Protein AF-A0A7V5RAJ8-F1 (afdb_monomer)

Mean predicted aligned error: 5.53 Å

pLDDT: mean 92.64, std 6.63, range [68.38, 98.5]

Radius of gyration: 21.14 Å; Cα contacts (8 Å, |Δi|>4): 183; chains: 1; bounding box: 43×71×48 Å

Nearest PDB structures (foldseek):
  4h44-assembly1_A  TM=9.408E-01  e=6.907E-16  Nostoc sp. PCC 7120 = FACHB-418
  7zxy-assembly1_I  TM=9.295E-01  e=4.854E-15  Synechocystis sp. PCC 6803
  2e74-assembly1_A  TM=9.394E-01  e=1.039E-14  Mastigocladus laminosus
  1q90-assembly1_B  TM=9.339E-01  e=9.906E-15  Chlamydomonas reinhardtii
  9es7-assembly1_A  TM=9.078E-01  e=2.163E-15  Spinacia oleracea

Sequence (209 aa):
MSLGDWLEERAGFKSWLRAKKNLPIPKHVNLFYCFGGITLVILLLQVLSGFFMLFYYVPKPQDAFESVLRLSNEVPYGWFVRSMHRWGATLIVATLLTHLFSVFYHRAFQKPRELNWLTGVAMFLIVWLFLITGAILPWNWRGYWVLVIWTDYITTWPLIGPLLEGPILNTFTVGRSYVTHVWLLPLLSLVVLFFHFKMVRRHGISGPL

Secondary structure (DSSP, 8-state):
--HHHHHHHHH-HHHHHHHHHTPPPPTT--GGGSHHHHHHHHHHHHHHHHHHHHTT---SHHHHHHHHHHHHHTSTTHHHHHHHHHHHHHHHHHHHHHHHHHHHHTTTTSTT-HHHHHHHHHHHHHHHHHHHHHHHTT-SHHHHHHHHHHHHHHHT-TTTHHHHHHHHHHHSSHHHHHHIIIIIHHHHHHHHHHHHHHHHHHH-S----

Solvent-accessible surface area (backbone atoms only — not comparable to full-atom values): 11269 Å² total; per-residue (Å²): 132,54,74,72,54,56,42,31,76,74,66,38,50,62,61,56,50,53,71,63,70,72,68,83,79,66,89,80,70,54,76,60,71,47,26,57,57,51,28,49,55,41,50,52,48,37,52,56,36,49,56,61,44,60,82,56,56,41,68,39,81,91,43,15,36,59,25,49,48,44,34,44,74,69,41,86,65,28,43,54,44,52,47,51,37,56,51,36,56,55,48,33,53,55,30,45,51,50,22,51,51,38,36,59,74,51,52,45,43,46,90,94,26,46,69,39,40,52,35,51,53,52,49,52,53,51,51,53,52,40,54,56,30,54,46,36,50,50,55,41,76,66,24,50,48,52,55,49,54,54,42,59,57,47,40,67,39,94,88,54,9,77,73,42,42,64,59,47,61,68,51,67,34,46,50,49,18,46,51,39,48,69,48,51,49,52,52,52,46,51,56,41,49,52,54,28,53,52,40,45,69,72,67,50,78,65,70,78,127

Foldseek 3Di:
DDPVVVCCVPPVVVVVVVVVPPDDDDPQDDPLQCLVVVLVVLVVLLLVLVVVLVVQADLDLVCQQVSLVCLCPPDVCSVVSVVSNVVSLVVSVVSLVSNVVSCVVLVVCDPPNVVLVVLSVVLVVLSVLLVLLVLLRNNDPRSVVSLVVVLVVQLPPPPCNVVCNVVSVVCRGSNNSCCCNNPVSVVVNVVSVVVNVVSCVVPPTGDGD

Structure (mmCIF, N/CA/C/O backbone):
data_AF-A0A7V5RAJ8-F1
#
_entry.id   AF-A0A7V5RAJ8-F1
#
loop_
_atom_site.group_PDB
_atom_site.id
_atom_site.type_symbol
_atom_site.label_atom_id
_atom_site.label_alt_id
_atom_site.label_comp_id
_atom_site.label_asym_id
_atom_site.label_entity_id
_atom_site.label_seq_id
_atom_site.pdbx_PDB_ins_code
_atom_site.Cartn_x
_atom_site.Cartn_y
_atom_site.Cartn_z
_atom_site.occupancy
_atom_site.B_iso_or_equiv
_atom_site.auth_seq_id
_atom_site.auth_comp_id
_atom_site.auth_asym_id
_atom_site.auth_atom_id
_atom_site.pdbx_PDB_model_num
ATOM 1 N N . MET A 1 1 ? -2.232 -42.974 -16.348 1.00 68.38 1 MET A N 1
ATOM 2 C CA . MET A 1 1 ? -1.922 -41.563 -16.670 1.00 68.38 1 MET A CA 1
ATOM 3 C C . MET A 1 1 ? -1.686 -40.815 -15.367 1.00 68.38 1 MET A C 1
ATOM 5 O O . MET A 1 1 ? -2.516 -40.951 -14.477 1.00 68.38 1 MET A O 1
ATOM 9 N N . SER A 1 2 ? -0.560 -40.110 -15.202 1.00 87.62 2 SER A N 1
ATOM 10 C CA . SER A 1 2 ? -0.316 -39.336 -13.974 1.00 87.62 2 SER A CA 1
ATOM 11 C C . SER A 1 2 ? -1.175 -38.065 -13.961 1.00 87.62 2 SER A C 1
ATOM 13 O O . SER A 1 2 ? -1.525 -37.549 -15.025 1.00 87.62 2 SER A O 1
ATOM 15 N N . LEU A 1 3 ? -1.482 -37.519 -12.776 1.00 84.56 3 LEU A N 1
ATOM 16 C CA . LEU A 1 3 ? -2.190 -36.235 -12.651 1.00 84.56 3 LEU A CA 1
ATOM 17 C C . LEU A 1 3 ? -1.498 -35.125 -13.462 1.00 84.56 3 LEU A C 1
ATOM 19 O O . LEU A 1 3 ? -2.154 -34.291 -14.081 1.00 84.56 3 LEU A O 1
ATOM 23 N N . GLY A 1 4 ? -0.163 -35.147 -13.509 1.00 84.31 4 GLY A N 1
ATOM 24 C CA . GLY A 1 4 ? 0.620 -34.176 -14.264 1.00 84.31 4 GLY A CA 1
ATOM 25 C C . GLY A 1 4 ? 0.463 -34.298 -15.781 1.00 84.31 4 GLY A C 1
ATOM 26 O O . GLY A 1 4 ? 0.569 -33.288 -16.469 1.00 84.31 4 GLY A O 1
ATOM 27 N N . ASP A 1 5 ? 0.226 -35.498 -16.308 1.00 86.38 5 ASP A N 1
ATOM 28 C CA . ASP A 1 5 ? 0.038 -35.709 -17.751 1.00 86.38 5 ASP A CA 1
ATOM 29 C C . ASP A 1 5 ? -1.406 -35.403 -18.163 1.00 86.38 5 ASP A C 1
ATOM 31 O O . ASP A 1 5 ? -1.624 -34.769 -19.190 1.00 86.38 5 ASP A O 1
ATOM 35 N N . TRP A 1 6 ? -2.376 -35.718 -17.295 1.00 90.12 6 TRP A N 1
ATOM 36 C CA . TRP A 1 6 ? -3.781 -35.321 -17.456 1.00 90.12 6 TRP A CA 1
ATOM 37 C C . TRP A 1 6 ? -3.954 -33.792 -17.501 1.00 90.12 6 TRP A C 1
ATOM 39 O O . TRP A 1 6 ? -4.738 -33.278 -18.303 1.00 90.12 6 TRP A O 1
ATOM 49 N N . LEU A 1 7 ? -3.211 -33.062 -16.655 1.00 86.50 7 LEU A N 1
ATOM 50 C CA . LEU A 1 7 ? -3.196 -31.593 -16.624 1.00 86.50 7 LEU A CA 1
ATOM 51 C C . LEU A 1 7 ? -2.468 -30.982 -17.826 1.00 86.50 7 LEU A C 1
ATOM 53 O O . LEU A 1 7 ? -2.876 -29.929 -18.313 1.00 86.50 7 LEU A O 1
ATOM 57 N N . GLU A 1 8 ? -1.394 -31.613 -18.302 1.00 88.88 8 GLU A N 1
ATOM 58 C CA . GLU A 1 8 ? -0.690 -31.143 -19.499 1.00 88.88 8 GLU A CA 1
ATOM 59 C C . GLU A 1 8 ? -1.567 -31.284 -20.745 1.00 88.88 8 GLU A C 1
ATOM 61 O O . GLU A 1 8 ? -1.670 -30.339 -21.517 1.00 88.88 8 GLU A O 1
ATOM 66 N N . GLU A 1 9 ? -2.253 -32.414 -20.901 1.00 89.38 9 GLU A N 1
ATOM 67 C CA . GLU A 1 9 ? -3.138 -32.677 -22.039 1.00 89.38 9 GLU A CA 1
ATOM 68 C C . GLU A 1 9 ? -4.295 -31.666 -22.138 1.00 89.38 9 GLU A C 1
ATOM 70 O O . GLU A 1 9 ? -4.635 -31.212 -23.227 1.00 89.38 9 GLU A O 1
ATOM 75 N N . ARG A 1 10 ? -4.897 -31.286 -21.003 1.00 89.00 10 ARG A N 1
ATOM 76 C CA . ARG A 1 10 ? -6.092 -30.419 -20.978 1.00 89.00 10 ARG A CA 1
ATOM 77 C C . ARG A 1 10 ? -5.782 -28.934 -20.894 1.00 89.00 10 ARG A C 1
ATOM 79 O O . ARG A 1 10 ? -6.509 -28.123 -21.457 1.00 89.00 10 ARG A O 1
ATOM 86 N N . ALA A 1 11 ? -4.756 -28.578 -20.130 1.00 86.00 11 ALA A N 1
ATOM 87 C CA . ALA A 1 11 ? -4.481 -27.192 -19.768 1.00 86.00 11 ALA A CA 1
ATOM 88 C C . ALA A 1 11 ? -3.079 -26.727 -20.179 1.00 86.00 11 ALA A C 1
ATOM 90 O O . ALA A 1 11 ? -2.759 -25.554 -19.989 1.00 86.00 11 ALA A O 1
ATOM 91 N N . GLY A 1 12 ? -2.220 -27.613 -20.700 1.00 84.50 12 GLY A N 1
ATOM 92 C CA . GLY A 1 12 ? -0.846 -27.269 -21.075 1.00 84.50 12 GLY A CA 1
ATOM 93 C C . GLY A 1 12 ? -0.013 -26.744 -19.901 1.00 84.50 12 GLY A C 1
ATOM 94 O O . GLY A 1 12 ? 0.869 -25.904 -20.083 1.00 84.50 12 GLY A O 1
ATOM 95 N N . PHE A 1 13 ? -0.310 -27.166 -18.670 1.00 79.50 13 PHE A N 1
ATOM 96 C CA . PHE A 1 13 ? 0.261 -26.548 -17.473 1.00 79.50 13 PHE A CA 1
ATOM 97 C C . PHE A 1 13 ? 1.797 -26.667 -17.388 1.00 79.50 13 PHE A C 1
ATOM 99 O O . PHE A 1 13 ? 2.479 -25.695 -17.049 1.00 79.50 13 PHE A O 1
ATOM 106 N N . LYS A 1 14 ? 2.376 -27.827 -17.735 1.00 79.25 14 LYS A N 1
ATOM 107 C CA . LYS A 1 14 ? 3.834 -28.041 -17.741 1.00 79.25 14 LYS A CA 1
ATOM 108 C C . LYS A 1 14 ? 4.502 -27.256 -18.874 1.00 79.25 14 LYS A C 1
ATOM 110 O O . LYS A 1 14 ? 5.596 -26.723 -18.671 1.00 79.25 14 LYS A O 1
ATOM 115 N N . SER A 1 15 ? 3.902 -27.184 -20.063 1.00 78.81 15 SER A N 1
ATOM 116 C CA . SER A 1 15 ? 4.442 -26.387 -21.181 1.00 78.81 15 SER A CA 1
ATOM 117 C C . SER A 1 15 ? 4.426 -24.884 -20.872 1.00 78.81 15 SER A C 1
ATOM 119 O O . SER A 1 15 ? 5.448 -24.214 -21.046 1.00 78.81 15 SER A O 1
ATOM 121 N N . TRP A 1 16 ? 3.341 -24.375 -20.284 1.00 78.44 16 TRP A N 1
ATOM 122 C CA . TRP A 1 16 ? 3.243 -22.995 -19.802 1.00 78.44 16 TRP A CA 1
ATOM 123 C C . TRP A 1 16 ? 4.292 -22.670 -18.729 1.00 78.44 16 TRP A C 1
ATOM 125 O O . TRP A 1 16 ? 4.957 -21.633 -18.805 1.00 78.44 16 TRP A O 1
ATOM 135 N N . LEU A 1 17 ? 4.499 -23.563 -17.753 1.00 77.06 17 LEU A N 1
ATOM 136 C CA . LEU A 1 17 ? 5.534 -23.396 -16.725 1.00 77.06 17 LEU A CA 1
ATOM 137 C C . LEU A 1 17 ? 6.946 -23.363 -17.327 1.00 77.06 17 LEU A C 1
ATOM 139 O O . LEU A 1 17 ? 7.750 -22.501 -16.963 1.00 77.06 17 LEU A O 1
ATOM 143 N N . ARG A 1 18 ? 7.252 -24.263 -18.270 1.00 77.94 18 ARG A N 1
ATOM 144 C CA . ARG A 1 18 ? 8.560 -24.313 -18.948 1.00 77.94 18 ARG A CA 1
ATOM 145 C C . ARG A 1 18 ? 8.853 -23.031 -19.723 1.00 77.94 18 ARG A C 1
ATOM 147 O O . ARG A 1 18 ? 9.938 -22.474 -19.571 1.00 77.94 18 ARG A O 1
ATOM 154 N N . ALA A 1 19 ? 7.870 -22.501 -20.451 1.00 75.44 19 ALA A N 1
ATOM 155 C CA . ALA A 1 19 ? 8.000 -21.230 -21.167 1.00 75.44 19 ALA A CA 1
ATOM 156 C C . ALA A 1 19 ? 8.292 -20.035 -20.235 1.00 75.44 19 ALA A C 1
ATOM 158 O O . ALA A 1 19 ? 8.871 -19.035 -20.656 1.00 75.44 19 ALA A O 1
ATOM 159 N N . LYS A 1 20 ? 7.909 -20.116 -18.953 1.00 73.69 20 LYS A N 1
ATOM 160 C CA . LYS A 1 20 ? 8.193 -19.080 -17.948 1.00 73.69 20 LYS A CA 1
ATOM 161 C C . LYS A 1 20 ? 9.563 -19.209 -17.283 1.00 73.69 20 LYS A C 1
ATOM 163 O O . LYS A 1 20 ? 10.079 -18.192 -16.829 1.00 73.69 20 LYS A O 1
ATOM 168 N N . LYS A 1 21 ? 10.133 -20.414 -17.208 1.00 71.69 21 LYS A N 1
ATOM 169 C CA . LYS A 1 21 ? 11.340 -20.705 -16.416 1.00 71.69 21 LYS A CA 1
ATOM 170 C C . LYS A 1 21 ? 12.650 -20.299 -17.107 1.00 71.69 21 LYS A C 1
ATOM 172 O O . LYS A 1 21 ? 13.640 -20.074 -16.424 1.00 71.69 21 LYS A O 1
ATOM 177 N N . ASN A 1 22 ? 12.647 -20.155 -18.433 1.00 68.56 22 ASN A N 1
ATOM 178 C CA . ASN A 1 22 ? 13.862 -19.965 -19.238 1.00 68.56 22 ASN A CA 1
ATOM 179 C C . ASN A 1 22 ? 14.133 -18.502 -19.639 1.00 68.56 22 ASN A C 1
ATOM 181 O O . ASN A 1 22 ? 14.722 -18.250 -20.687 1.00 68.56 22 ASN A O 1
ATOM 185 N N . LEU A 1 23 ? 13.692 -17.525 -18.841 1.00 72.38 23 LEU A N 1
ATOM 186 C CA . LEU A 1 23 ? 14.014 -16.122 -19.110 1.00 72.38 23 LEU A CA 1
ATOM 187 C C . LEU A 1 23 ? 15.456 -15.834 -18.656 1.00 72.38 23 LEU A C 1
ATOM 189 O O . LEU A 1 23 ? 15.742 -15.982 -17.466 1.00 72.38 23 LEU A O 1
ATOM 193 N N . PRO A 1 24 ? 16.369 -15.440 -19.564 1.00 79.44 24 PRO A N 1
ATOM 194 C CA . PRO A 1 24 ? 17.744 -15.142 -19.189 1.00 79.44 24 PRO A CA 1
ATOM 195 C C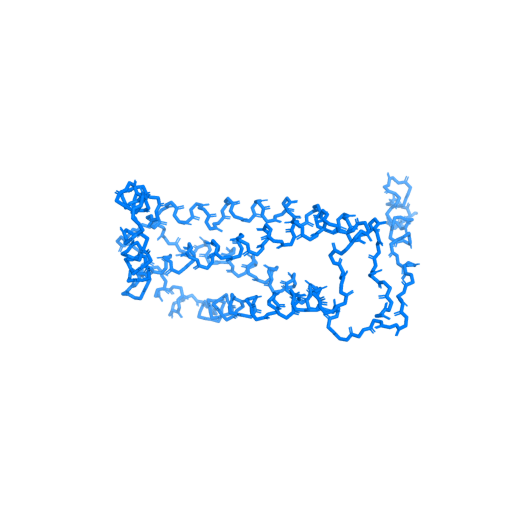 . PRO A 1 24 ? 17.786 -13.907 -18.283 1.00 79.44 24 PRO A C 1
ATOM 197 O O . PRO A 1 24 ? 17.162 -12.886 -18.579 1.00 79.44 24 PRO A O 1
ATOM 200 N N . ILE A 1 25 ? 18.536 -13.995 -17.185 1.00 83.81 25 ILE A N 1
ATOM 201 C CA . ILE A 1 25 ? 18.793 -12.862 -16.290 1.00 83.81 25 ILE A CA 1
ATOM 202 C C . ILE A 1 25 ? 20.087 -12.182 -16.761 1.00 83.81 25 ILE A C 1
ATOM 204 O O . ILE A 1 25 ? 21.129 -12.843 -16.803 1.00 83.81 25 ILE A O 1
ATOM 208 N N . PRO A 1 26 ? 20.058 -10.890 -17.138 1.00 85.75 26 PRO A N 1
ATOM 209 C CA . PRO A 1 26 ? 21.265 -10.170 -17.532 1.00 85.75 26 PRO A CA 1
ATOM 210 C C . PRO A 1 26 ? 22.303 -10.107 -16.402 1.00 85.75 26 PRO A C 1
ATOM 212 O O . PRO A 1 26 ? 21.949 -9.966 -15.233 1.00 85.75 26 PRO A O 1
ATOM 215 N N . LYS A 1 27 ? 23.598 -10.150 -16.743 1.00 88.00 27 LYS A N 1
ATOM 216 C CA . LYS A 1 27 ? 24.695 -10.169 -15.753 1.00 88.00 27 LYS A CA 1
ATOM 217 C C . LYS A 1 27 ? 24.812 -8.888 -14.917 1.00 88.00 27 LYS A C 1
ATOM 219 O O . LYS A 1 27 ? 25.395 -8.932 -13.842 1.00 88.00 27 LYS A O 1
ATOM 224 N N . HIS A 1 28 ? 24.286 -7.760 -15.400 1.00 87.38 28 HIS A N 1
ATOM 225 C CA . HIS A 1 28 ? 24.328 -6.471 -14.695 1.00 87.38 28 HIS A CA 1
ATOM 226 C C . HIS A 1 28 ? 23.229 -6.312 -13.635 1.00 87.38 28 HIS A C 1
ATOM 228 O O . HIS A 1 28 ? 23.188 -5.294 -12.946 1.00 87.38 28 HIS A O 1
ATOM 234 N N . VAL A 1 29 ? 22.332 -7.295 -13.495 1.00 89.06 29 VAL A N 1
ATOM 235 C CA . VAL A 1 29 ? 21.290 -7.281 -12.465 1.00 89.06 29 VAL A CA 1
ATOM 236 C C . VAL A 1 29 ? 21.933 -7.424 -11.085 1.00 89.06 29 VAL A C 1
ATOM 238 O O . VAL A 1 29 ? 22.588 -8.418 -10.784 1.00 89.06 29 VAL A O 1
ATOM 241 N N . ASN A 1 30 ? 21.713 -6.422 -10.239 1.00 91.31 30 ASN A N 1
ATOM 242 C CA . ASN A 1 30 ? 22.173 -6.372 -8.852 1.00 91.31 30 ASN A CA 1
ATOM 243 C C . ASN A 1 30 ? 20.987 -6.436 -7.865 1.00 91.31 30 ASN A C 1
ATOM 245 O O . ASN A 1 30 ? 19.823 -6.527 -8.263 1.00 91.31 30 ASN A O 1
ATOM 249 N N . LEU A 1 31 ? 21.275 -6.345 -6.563 1.00 93.06 31 LEU A N 1
ATOM 250 C CA . LEU A 1 31 ? 20.271 -6.408 -5.494 1.00 93.06 31 LEU A CA 1
ATOM 251 C C . LEU A 1 31 ? 19.145 -5.363 -5.635 1.00 93.06 31 LEU A C 1
ATOM 253 O O . LEU A 1 31 ? 18.008 -5.633 -5.248 1.00 93.06 31 LEU A O 1
ATOM 257 N N . PHE A 1 32 ? 19.412 -4.188 -6.216 1.00 93.31 32 PHE A N 1
ATOM 258 C CA . PHE A 1 32 ? 18.421 -3.113 -6.332 1.00 93.31 32 PHE A CA 1
ATOM 259 C C . PHE A 1 32 ? 17.262 -3.445 -7.282 1.00 93.31 32 PHE A C 1
ATOM 261 O O . PHE A 1 32 ? 16.193 -2.837 -7.188 1.00 93.31 32 PHE A O 1
ATOM 268 N N . TYR A 1 33 ? 17.428 -4.432 -8.163 1.00 92.31 33 TYR A N 1
ATOM 269 C CA . TYR A 1 33 ? 16.346 -4.941 -9.011 1.00 92.31 33 TYR A CA 1
ATOM 270 C C . TYR A 1 33 ? 15.348 -5.810 -8.231 1.00 92.31 33 TYR A C 1
ATOM 272 O O . TYR A 1 33 ? 14.208 -5.973 -8.667 1.00 92.31 33 TYR A O 1
ATOM 280 N N . CYS A 1 34 ? 15.730 -6.324 -7.057 1.00 94.75 34 CYS A N 1
ATOM 281 C CA . CYS A 1 34 ? 14.861 -7.159 -6.229 1.00 94.75 34 CYS A CA 1
ATOM 282 C C . CYS A 1 34 ? 13.787 -6.354 -5.488 1.00 94.75 34 CYS A C 1
ATOM 284 O O . CYS A 1 34 ? 12.760 -6.923 -5.126 1.00 94.75 34 CYS A O 1
ATOM 286 N N . PHE A 1 35 ? 13.978 -5.046 -5.276 1.00 97.06 35 PHE A N 1
ATOM 287 C CA . PHE A 1 35 ? 13.081 -4.248 -4.429 1.00 97.06 35 PHE A CA 1
ATOM 288 C C . PHE A 1 35 ? 11.637 -4.201 -4.931 1.00 97.06 35 PHE A C 1
ATOM 290 O O . PHE A 1 35 ? 10.734 -4.274 -4.109 1.00 97.06 35 PHE A O 1
ATOM 297 N N . GLY A 1 36 ? 11.395 -4.207 -6.248 1.00 95.94 36 GLY A N 1
ATOM 298 C CA . GLY A 1 36 ? 10.027 -4.311 -6.775 1.00 95.94 36 GLY A CA 1
ATOM 299 C C . GLY A 1 36 ? 9.345 -5.633 -6.389 1.00 95.94 36 GLY A C 1
ATOM 300 O O . GLY A 1 36 ? 8.173 -5.655 -6.014 1.00 95.94 36 GLY A O 1
ATOM 301 N N . GLY A 1 37 ? 10.096 -6.740 -6.406 1.00 96.12 37 GLY A N 1
ATOM 302 C CA . GLY A 1 37 ? 9.619 -8.049 -5.951 1.00 96.12 37 GLY A CA 1
ATOM 303 C C . GLY A 1 37 ? 9.441 -8.124 -4.432 1.00 96.12 37 GLY A C 1
ATOM 304 O O . GLY A 1 37 ? 8.450 -8.673 -3.961 1.00 96.12 37 GLY A O 1
ATOM 305 N N . ILE A 1 38 ? 10.353 -7.525 -3.662 1.00 98.12 38 ILE A N 1
ATOM 306 C CA . ILE A 1 38 ? 10.235 -7.430 -2.199 1.00 98.12 38 ILE A CA 1
ATOM 307 C C . ILE A 1 38 ? 8.970 -6.645 -1.827 1.00 98.12 38 ILE A C 1
ATOM 309 O O . ILE A 1 38 ? 8.185 -7.120 -1.009 1.00 98.12 38 ILE A O 1
ATOM 313 N N . THR A 1 39 ? 8.713 -5.499 -2.467 1.00 98.19 39 THR A N 1
ATOM 314 C CA . THR A 1 39 ? 7.482 -4.723 -2.255 1.00 98.19 39 THR A CA 1
ATOM 315 C C . THR A 1 39 ? 6.234 -5.557 -2.553 1.00 98.19 39 THR A C 1
ATOM 317 O O . THR A 1 39 ? 5.293 -5.529 -1.762 1.00 98.19 39 THR A O 1
ATOM 320 N N . LEU A 1 40 ? 6.232 -6.356 -3.630 1.00 98.00 40 LEU A N 1
ATOM 321 C CA . LEU A 1 40 ? 5.126 -7.271 -3.936 1.00 98.00 40 LEU A CA 1
ATOM 322 C C . LEU A 1 40 ? 4.908 -8.307 -2.824 1.00 98.00 40 LEU A C 1
ATOM 324 O O . LEU A 1 40 ? 3.770 -8.525 -2.417 1.00 98.00 40 LEU A O 1
ATOM 328 N N . VAL A 1 41 ? 5.971 -8.939 -2.321 1.00 98.38 41 VAL A N 1
ATOM 329 C CA . VAL A 1 41 ? 5.862 -9.932 -1.238 1.00 98.38 41 VAL A CA 1
ATOM 330 C C . VAL A 1 41 ? 5.252 -9.305 0.013 1.00 98.38 41 VAL A C 1
ATOM 332 O O . VAL A 1 41 ? 4.346 -9.884 0.611 1.00 98.38 41 VAL A O 1
ATOM 335 N N . ILE A 1 42 ? 5.687 -8.101 0.388 1.00 98.44 42 ILE A N 1
ATOM 336 C CA . ILE A 1 42 ? 5.138 -7.416 1.563 1.00 98.44 42 ILE A CA 1
ATOM 337 C C . ILE A 1 42 ? 3.681 -7.005 1.317 1.00 98.44 42 ILE A C 1
ATOM 339 O O . ILE A 1 42 ? 2.859 -7.139 2.220 1.00 98.44 42 ILE A O 1
ATOM 343 N N . LEU A 1 43 ? 3.320 -6.584 0.101 1.00 98.00 43 LEU A N 1
ATOM 344 C CA . LEU A 1 43 ? 1.930 -6.297 -0.262 1.00 98.00 43 LEU A CA 1
ATOM 345 C C . LEU A 1 43 ? 1.037 -7.543 -0.144 1.00 98.00 43 LEU A C 1
ATOM 347 O O . LEU A 1 43 ? -0.073 -7.454 0.373 1.00 98.00 43 LEU A O 1
ATOM 351 N N . LEU A 1 44 ? 1.524 -8.723 -0.540 1.00 98.00 44 LEU A N 1
ATOM 352 C CA . LEU A 1 44 ? 0.804 -9.983 -0.321 1.00 98.00 44 LEU A CA 1
ATOM 353 C C . LEU A 1 44 ? 0.634 -10.283 1.176 1.00 98.00 44 LEU A C 1
ATOM 355 O O . LEU A 1 44 ? -0.447 -10.687 1.600 1.00 98.00 44 LEU A O 1
ATOM 359 N N . LEU A 1 45 ? 1.657 -10.020 1.996 1.00 98.19 45 LEU A N 1
ATOM 360 C CA . LEU A 1 45 ? 1.542 -10.129 3.455 1.00 98.19 45 LEU A CA 1
ATOM 361 C C . LEU A 1 45 ? 0.515 -9.142 4.031 1.00 98.19 45 LEU A C 1
ATOM 363 O O . LEU A 1 45 ? -0.192 -9.498 4.977 1.00 98.19 45 LEU A O 1
ATOM 367 N N . GLN A 1 46 ? 0.378 -7.937 3.463 1.00 98.44 46 GLN A N 1
ATOM 368 C CA . GLN A 1 46 ? -0.682 -6.993 3.842 1.00 98.44 46 GLN A CA 1
ATOM 369 C C . GLN A 1 46 ? -2.069 -7.545 3.530 1.00 98.44 46 GLN A C 1
ATOM 371 O O . GLN A 1 46 ? -2.947 -7.458 4.382 1.00 98.44 46 GLN A O 1
ATOM 376 N N . VAL A 1 47 ? -2.265 -8.161 2.360 1.00 97.88 47 VAL A N 1
ATOM 377 C CA . VAL A 1 47 ? -3.549 -8.788 2.006 1.00 97.88 47 VAL A CA 1
ATOM 378 C C . VAL A 1 47 ? -3.896 -9.901 2.994 1.00 97.88 47 VAL A C 1
ATOM 380 O O . VAL A 1 47 ? -5.004 -9.921 3.519 1.00 97.88 47 VAL A O 1
ATOM 383 N N . LEU A 1 48 ? -2.947 -10.788 3.306 1.00 97.94 48 LEU A N 1
ATOM 384 C CA . LEU A 1 48 ? -3.181 -11.904 4.229 1.00 97.94 48 LEU A CA 1
ATOM 385 C C . LEU A 1 48 ? -3.488 -11.430 5.657 1.00 97.94 48 LEU A C 1
ATOM 387 O O . LEU A 1 48 ? -4.454 -11.878 6.273 1.00 97.94 48 LEU A O 1
ATOM 391 N N . SER A 1 49 ? -2.689 -10.501 6.182 1.00 98.31 49 SER A N 1
ATOM 392 C CA . SER A 1 49 ? -2.906 -9.953 7.527 1.00 98.31 49 SER A CA 1
ATOM 393 C C . SER A 1 49 ? -4.152 -9.075 7.616 1.00 98.31 49 SER A C 1
ATOM 395 O O . SER A 1 49 ? -4.872 -9.145 8.607 1.00 98.31 49 SER A O 1
ATOM 397 N N . GLY A 1 50 ? -4.440 -8.291 6.577 1.00 97.81 50 GLY A N 1
ATOM 398 C CA . GLY A 1 50 ? -5.658 -7.495 6.471 1.00 97.81 50 GLY A CA 1
ATOM 399 C C . GLY A 1 50 ? -6.893 -8.385 6.461 1.00 97.81 50 GLY A C 1
ATOM 400 O O . GLY A 1 50 ? -7.798 -8.167 7.259 1.00 97.81 50 GLY A O 1
ATOM 401 N N . PHE A 1 51 ? -6.882 -9.443 5.644 1.00 97.31 51 PHE A N 1
ATOM 402 C CA . PHE A 1 51 ? -7.958 -10.431 5.581 1.00 97.31 51 PHE A CA 1
ATOM 403 C C . PHE A 1 51 ? -8.230 -11.084 6.941 1.00 97.31 51 PHE A C 1
ATOM 405 O O . PHE A 1 51 ? -9.383 -11.179 7.347 1.00 97.31 51 PHE A O 1
ATOM 412 N N . PHE A 1 52 ? -7.187 -11.457 7.690 1.00 98.12 52 PHE A N 1
ATOM 413 C CA . PHE A 1 52 ? -7.349 -11.958 9.058 1.00 98.12 52 PHE A CA 1
ATOM 414 C C . PHE A 1 52 ? -8.051 -10.942 9.976 1.00 98.12 52 PHE A C 1
ATOM 416 O O . PHE A 1 52 ? -8.949 -11.304 10.732 1.00 98.12 52 PHE A O 1
ATOM 423 N N . MET A 1 53 ? -7.681 -9.660 9.905 1.00 98.19 53 MET A N 1
ATOM 424 C CA . MET A 1 53 ? -8.291 -8.627 10.749 1.00 98.19 53 MET A CA 1
ATOM 425 C C . MET A 1 53 ? -9.761 -8.345 10.397 1.00 98.19 53 MET A C 1
ATOM 427 O O . MET A 1 53 ? -10.494 -7.876 11.268 1.00 98.19 53 MET A O 1
ATOM 431 N N . LEU A 1 54 ? -10.223 -8.675 9.182 1.00 96.62 54 LEU A N 1
ATOM 432 C CA . LEU A 1 54 ? -11.632 -8.512 8.787 1.00 96.62 54 LEU A CA 1
ATOM 433 C C . LEU A 1 54 ? -12.596 -9.329 9.652 1.00 96.62 54 LEU A C 1
ATOM 435 O O . LEU A 1 54 ? -13.732 -8.911 9.840 1.00 96.62 54 LEU A O 1
ATOM 439 N N . PHE A 1 55 ? -12.154 -10.462 10.202 1.00 97.00 55 PHE A N 1
ATOM 440 C CA . PHE A 1 55 ? -12.995 -11.295 11.067 1.00 97.00 55 PHE A CA 1
ATOM 441 C C . PHE A 1 55 ? -13.293 -10.653 12.429 1.00 97.00 55 PHE A C 1
ATOM 443 O O . PHE A 1 55 ? -14.228 -11.075 13.105 1.00 97.00 55 PHE A O 1
ATOM 450 N N . TYR A 1 56 ? -12.514 -9.646 12.835 1.00 97.44 56 TYR A N 1
ATOM 451 C CA . TYR A 1 56 ? -12.564 -9.076 14.185 1.00 97.44 56 TYR A CA 1
ATOM 452 C C . TYR A 1 56 ? -12.855 -7.572 14.210 1.00 97.44 56 TYR A C 1
ATOM 454 O O . TYR A 1 56 ? -13.334 -7.056 15.220 1.00 97.44 56 TYR A O 1
ATOM 462 N N . TYR A 1 57 ? -12.550 -6.854 13.127 1.00 98.06 57 TYR A N 1
ATOM 463 C CA . TYR A 1 57 ? -12.716 -5.406 13.052 1.00 98.06 57 TYR A CA 1
ATOM 464 C C . TYR A 1 57 ? -14.178 -4.998 12.821 1.00 98.06 57 TYR A C 1
ATOM 466 O O . TYR A 1 57 ? -14.851 -5.534 11.942 1.00 98.06 57 TYR A O 1
ATOM 474 N N . VAL A 1 58 ? -14.654 -3.994 13.566 1.00 97.81 58 VAL A N 1
ATOM 475 C CA . VAL A 1 58 ? -16.008 -3.437 13.417 1.00 97.81 58 VAL A CA 1
ATOM 476 C C . VAL A 1 58 ? -15.923 -2.016 12.839 1.00 97.81 58 VAL A C 1
ATOM 478 O O . VAL A 1 58 ? -15.464 -1.108 13.531 1.00 97.81 58 VAL A O 1
ATOM 481 N N . PRO A 1 59 ? -16.391 -1.765 11.599 1.00 96.00 59 PRO A N 1
ATOM 482 C CA . PRO A 1 59 ? -16.227 -0.480 10.911 1.00 96.00 59 PRO A CA 1
ATOM 483 C C . PRO A 1 59 ? -17.279 0.568 11.325 1.00 96.00 59 PRO A C 1
ATOM 485 O O . PRO A 1 59 ? -17.888 1.223 10.477 1.00 96.00 59 PRO A O 1
ATOM 488 N N . LYS A 1 60 ? -17.519 0.729 12.631 1.00 94.44 60 LYS A N 1
ATOM 489 C CA . LYS A 1 60 ? -18.428 1.741 13.195 1.00 94.44 60 LYS A CA 1
ATOM 490 C C . LYS A 1 60 ? -17.648 2.665 14.127 1.00 94.44 60 LYS A C 1
ATOM 492 O O . LYS A 1 60 ? -16.927 2.140 14.967 1.00 94.44 60 LYS A O 1
ATOM 497 N N . PRO A 1 61 ? -17.792 4.001 14.046 1.00 91.81 61 PRO A N 1
ATOM 498 C CA . PRO A 1 61 ? -17.020 4.926 14.878 1.00 91.81 61 PRO A CA 1
ATOM 499 C C . PRO A 1 61 ? -17.052 4.612 16.380 1.00 91.81 61 PRO A C 1
ATOM 501 O O . PRO A 1 61 ? -16.005 4.672 17.017 1.00 91.81 61 PRO A O 1
ATOM 504 N N . GLN A 1 62 ? -18.212 4.222 16.927 1.00 94.88 62 GLN A N 1
ATOM 505 C CA . GLN A 1 62 ? -18.332 3.858 18.345 1.00 94.88 62 GLN A CA 1
ATOM 506 C C . GLN A 1 62 ? -17.624 2.546 18.732 1.00 94.88 62 GLN A C 1
ATOM 508 O O . GLN A 1 62 ? -17.181 2.420 19.866 1.00 94.88 62 GLN A O 1
ATOM 513 N N . ASP A 1 63 ? -17.467 1.602 17.796 1.00 96.75 63 ASP A N 1
ATOM 514 C CA . ASP A 1 63 ? -16.972 0.243 18.075 1.00 96.75 63 ASP A CA 1
ATOM 515 C C . ASP A 1 63 ? -15.552 0.002 17.525 1.00 96.75 63 ASP A C 1
ATOM 517 O O . ASP A 1 63 ? -14.886 -0.970 17.888 1.00 96.75 63 ASP A O 1
ATOM 521 N N . ALA A 1 64 ? -15.071 0.863 16.620 1.00 96.56 64 ALA A N 1
ATOM 522 C CA . ALA A 1 64 ? -13.852 0.644 15.845 1.00 96.56 64 ALA A CA 1
ATOM 523 C C . ALA A 1 64 ? -12.621 0.502 16.740 1.00 96.56 64 ALA A C 1
ATOM 525 O O . ALA A 1 64 ? -11.888 -0.484 16.627 1.00 96.56 64 ALA A O 1
ATOM 526 N N . PHE A 1 65 ? -12.417 1.443 17.664 1.00 96.88 65 PHE A N 1
ATOM 527 C CA . PHE A 1 65 ? -11.265 1.402 18.558 1.00 96.88 65 PHE A CA 1
ATOM 528 C C . PHE A 1 65 ? -11.319 0.203 19.512 1.00 96.88 65 PHE A C 1
ATOM 530 O O . PHE A 1 65 ? -10.320 -0.503 19.663 1.00 96.88 65 PHE A O 1
ATOM 537 N N . GLU A 1 66 ? -12.487 -0.084 20.090 1.00 97.88 66 GLU A N 1
ATOM 538 C CA . GLU A 1 66 ? -12.672 -1.234 20.978 1.00 97.88 66 GLU A CA 1
ATOM 539 C C . GLU A 1 66 ? -12.412 -2.558 20.244 1.00 97.88 66 GLU A C 1
ATOM 541 O O . GLU A 1 66 ? -11.685 -3.413 20.749 1.00 97.88 66 GLU A O 1
ATOM 546 N N . SER A 1 67 ? -12.899 -2.709 19.008 1.00 98.00 67 SER A N 1
ATOM 547 C CA . SER A 1 67 ? -12.644 -3.908 18.199 1.00 98.00 67 SER A CA 1
ATOM 548 C C . SER A 1 67 ? -11.147 -4.150 17.956 1.00 98.00 67 SER A C 1
ATOM 550 O O . SER A 1 67 ? -10.681 -5.290 17.998 1.00 98.00 67 SER A O 1
ATOM 552 N N . VAL A 1 68 ? -10.358 -3.081 17.794 1.00 97.50 68 VAL A N 1
ATOM 553 C CA . VAL A 1 68 ? -8.896 -3.160 17.653 1.00 97.50 68 VAL A CA 1
ATOM 554 C C . VAL A 1 68 ? -8.208 -3.537 18.968 1.00 97.50 68 VAL A C 1
ATOM 556 O O . VAL A 1 68 ? -7.193 -4.246 18.943 1.00 97.50 68 VAL A O 1
ATOM 559 N N . LEU A 1 69 ? -8.731 -3.088 20.113 1.00 97.69 69 LEU A N 1
ATOM 560 C CA . LEU A 1 69 ? -8.240 -3.501 21.431 1.00 97.69 69 LEU A CA 1
ATOM 561 C C . LEU A 1 69 ? -8.506 -4.990 21.671 1.00 97.69 69 LEU A C 1
ATOM 563 O O . LEU A 1 69 ? -7.563 -5.707 22.000 1.00 97.69 69 LEU A O 1
ATOM 567 N N . ARG A 1 70 ? -9.726 -5.473 21.401 1.00 98.00 70 ARG A N 1
ATOM 568 C CA . ARG A 1 70 ? -10.067 -6.905 21.492 1.00 98.00 70 ARG A CA 1
ATOM 569 C C . ARG A 1 70 ? -9.193 -7.757 20.575 1.00 98.00 70 ARG A C 1
ATOM 571 O O . ARG A 1 70 ? -8.597 -8.732 21.022 1.00 98.00 70 ARG A O 1
ATOM 578 N N . LEU A 1 71 ? -9.003 -7.338 19.320 1.00 97.88 71 LEU A N 1
ATOM 579 C CA . LEU A 1 71 ? -8.069 -7.993 18.395 1.00 97.88 71 LEU A CA 1
ATOM 580 C C . LEU A 1 71 ? -6.648 -8.087 18.971 1.00 97.88 71 LEU A C 1
ATOM 582 O O . LEU A 1 71 ? -5.951 -9.069 18.747 1.00 97.88 71 LEU A O 1
ATOM 586 N N . SER A 1 72 ? -6.187 -7.062 19.686 1.00 97.38 72 SER A N 1
ATOM 587 C CA . SER A 1 72 ? -4.819 -7.044 20.211 1.00 97.38 72 SER A CA 1
ATOM 588 C C . SER A 1 72 ? -4.671 -7.861 21.495 1.00 97.38 72 SER A C 1
ATOM 590 O O . SER A 1 72 ? -3.624 -8.467 21.697 1.00 97.38 72 SER A O 1
ATOM 592 N N . ASN A 1 73 ? -5.691 -7.877 22.351 1.00 98.00 73 ASN A N 1
ATOM 593 C CA . ASN A 1 73 ? -5.574 -8.391 23.715 1.00 98.00 73 ASN A CA 1
ATOM 594 C C . ASN A 1 73 ? -6.238 -9.759 23.917 1.00 98.00 73 ASN A C 1
ATOM 596 O O . ASN A 1 73 ? -5.805 -10.513 24.781 1.00 98.00 73 ASN A O 1
ATOM 600 N N . GLU A 1 74 ? -7.271 -10.084 23.140 1.00 97.94 74 GLU A N 1
ATOM 601 C CA . GLU A 1 74 ? -8.124 -11.260 23.370 1.00 97.94 74 GLU A CA 1
ATOM 602 C C . GLU A 1 74 ? -7.989 -12.313 22.264 1.00 97.94 74 GLU A C 1
ATOM 604 O O . GLU A 1 74 ? -8.090 -13.510 22.524 1.00 97.94 74 GLU A O 1
ATOM 609 N N . VAL A 1 75 ? -7.726 -11.895 21.022 1.00 97.75 75 VAL A N 1
ATOM 610 C CA . VAL A 1 75 ? -7.570 -12.822 19.892 1.00 97.75 75 VAL A CA 1
ATOM 611 C C . VAL A 1 75 ? -6.183 -13.479 19.932 1.00 97.75 75 VAL A C 1
ATOM 613 O O . VAL A 1 75 ? -5.171 -12.765 19.919 1.00 97.75 75 VAL A O 1
ATOM 616 N N . PRO A 1 76 ? -6.084 -14.824 19.902 1.00 97.19 76 PRO A N 1
ATOM 617 C CA . PRO A 1 76 ? -4.799 -15.514 19.827 1.00 97.19 76 PRO A CA 1
ATOM 618 C C . PRO A 1 76 ? -3.957 -15.010 18.649 1.00 97.19 76 PRO A C 1
ATOM 620 O O . PRO A 1 76 ? -4.410 -14.996 17.507 1.00 97.19 76 PRO A O 1
ATOM 623 N N . TYR A 1 77 ? -2.729 -14.568 18.936 1.00 97.31 77 TYR A N 1
ATOM 624 C CA . TYR A 1 77 ? -1.799 -13.961 17.969 1.00 97.31 77 TYR A CA 1
ATOM 625 C C . TYR A 1 77 ? -2.309 -12.696 17.249 1.00 97.31 77 TYR A C 1
ATOM 627 O O . TYR A 1 77 ? -1.639 -12.196 16.341 1.00 97.31 77 TYR A O 1
ATOM 635 N N . GLY A 1 78 ? -3.440 -12.116 17.656 1.00 97.94 78 GLY A N 1
ATOM 636 C CA . GLY A 1 78 ? -4.001 -10.936 16.999 1.00 97.94 78 GLY A CA 1
ATOM 637 C C . GLY A 1 78 ? -3.099 -9.700 17.107 1.00 97.94 78 GLY A C 1
ATOM 638 O O . GLY A 1 78 ? -2.917 -8.981 16.120 1.00 97.94 78 GLY A O 1
ATOM 639 N N . TRP A 1 79 ? -2.407 -9.513 18.241 1.00 97.69 79 TRP A N 1
ATOM 640 C CA . TRP A 1 79 ? -1.366 -8.483 18.388 1.00 97.69 79 TRP A CA 1
ATOM 641 C C . TRP A 1 79 ? -0.235 -8.632 17.362 1.00 97.69 79 TRP A C 1
ATOM 643 O O . TRP A 1 79 ? 0.269 -7.626 16.850 1.00 97.69 79 TRP A O 1
ATOM 653 N N . PHE A 1 80 ? 0.162 -9.871 17.054 1.00 98.06 80 PHE A N 1
ATOM 654 C CA . PHE A 1 80 ? 1.259 -10.167 16.139 1.00 98.06 80 PHE A CA 1
ATOM 655 C C . PHE A 1 80 ? 0.840 -9.851 14.708 1.00 98.06 80 PHE A C 1
ATOM 657 O O . PHE A 1 80 ? 1.531 -9.092 14.029 1.00 98.06 80 PHE A O 1
ATOM 664 N N . VAL A 1 81 ? -0.331 -10.337 14.276 1.00 98.19 81 VAL A N 1
ATOM 665 C CA . VAL A 1 81 ? -0.852 -10.068 12.927 1.00 98.19 81 VAL A CA 1
ATOM 666 C C . VAL A 1 81 ? -1.065 -8.571 12.711 1.00 98.19 81 VAL A C 1
ATOM 668 O O . VAL A 1 81 ? -0.627 -8.028 11.696 1.00 98.19 81 VAL A O 1
ATOM 671 N N . ARG A 1 82 ? -1.645 -7.869 13.692 1.00 97.69 82 ARG A N 1
ATOM 672 C CA . ARG A 1 82 ? -1.815 -6.411 13.639 1.00 97.69 82 ARG A CA 1
ATOM 673 C C . ARG A 1 82 ? -0.475 -5.676 13.565 1.00 97.69 82 ARG A C 1
ATOM 675 O O . ARG A 1 82 ? -0.335 -4.712 12.812 1.00 97.69 82 ARG A O 1
ATOM 682 N N . SER A 1 83 ? 0.519 -6.115 14.336 1.00 97.88 83 SER A N 1
ATOM 683 C CA . SER A 1 83 ? 1.859 -5.517 14.318 1.00 97.88 83 SER A CA 1
ATOM 684 C C . SER A 1 83 ? 2.559 -5.753 12.984 1.00 97.88 83 SER A C 1
ATOM 686 O O . SER A 1 83 ? 3.146 -4.821 12.442 1.00 97.88 83 SER A O 1
ATOM 688 N N . MET A 1 84 ? 2.450 -6.959 12.426 1.00 98.06 84 MET A N 1
ATOM 689 C CA . MET A 1 84 ? 2.969 -7.301 11.104 1.00 98.06 84 MET A CA 1
ATOM 690 C C . MET A 1 84 ? 2.302 -6.465 10.008 1.00 98.06 84 MET A C 1
ATOM 692 O O . MET A 1 84 ? 2.999 -5.956 9.135 1.00 98.06 84 MET A O 1
ATOM 696 N N . HIS A 1 85 ? 0.984 -6.256 10.081 1.00 98.50 85 HIS A N 1
ATOM 697 C CA . HIS A 1 85 ? 0.272 -5.383 9.149 1.00 98.50 85 HIS A CA 1
ATOM 698 C C . HIS A 1 85 ? 0.824 -3.950 9.223 1.00 98.50 85 HIS A C 1
ATOM 700 O O . HIS A 1 85 ? 1.302 -3.413 8.226 1.00 98.50 85 HIS A O 1
ATOM 706 N N . ARG A 1 86 ? 0.902 -3.374 10.432 1.00 97.06 86 ARG A N 1
ATOM 707 C CA . ARG A 1 86 ? 1.433 -2.018 10.650 1.00 97.06 86 ARG A CA 1
ATOM 708 C C . ARG A 1 86 ? 2.881 -1.856 10.173 1.00 97.06 86 ARG A C 1
ATOM 710 O O . ARG A 1 86 ? 3.179 -0.910 9.452 1.00 97.06 86 ARG A O 1
ATOM 717 N N . TRP A 1 87 ? 3.782 -2.752 10.573 1.00 98.06 87 TRP A N 1
ATOM 718 C CA . TRP A 1 87 ? 5.194 -2.683 10.180 1.00 98.06 87 TRP A CA 1
ATOM 719 C C . TRP A 1 87 ? 5.392 -2.965 8.693 1.00 98.06 87 TRP A C 1
ATOM 721 O O . TRP A 1 87 ? 6.210 -2.313 8.049 1.00 98.06 87 TRP A O 1
ATOM 731 N N . GLY A 1 88 ? 4.621 -3.890 8.124 1.00 98.38 88 GLY A N 1
ATOM 732 C CA . GLY A 1 88 ? 4.668 -4.170 6.698 1.00 98.38 88 GLY A CA 1
ATOM 733 C C . GLY A 1 88 ? 4.220 -2.972 5.857 1.00 98.38 88 GLY A C 1
ATOM 734 O O . GLY A 1 88 ? 4.847 -2.708 4.837 1.00 98.38 88 GLY A O 1
ATOM 735 N N . ALA A 1 89 ? 3.244 -2.177 6.310 1.00 97.75 89 ALA A N 1
ATOM 736 C CA . ALA A 1 89 ? 2.889 -0.921 5.647 1.00 97.75 89 ALA A CA 1
ATOM 737 C C . ALA A 1 89 ? 4.075 0.065 5.612 1.00 97.75 89 ALA A C 1
ATOM 739 O O . ALA A 1 89 ? 4.372 0.640 4.565 1.00 97.75 89 ALA A O 1
ATOM 740 N N . THR A 1 90 ? 4.823 0.202 6.713 1.00 97.06 90 THR A N 1
ATOM 741 C CA . THR A 1 90 ? 6.056 1.013 6.750 1.00 97.06 90 THR A CA 1
ATOM 742 C C . THR A 1 90 ? 7.136 0.465 5.812 1.00 97.06 90 THR A C 1
ATOM 744 O O . THR A 1 90 ? 7.774 1.227 5.084 1.00 97.06 90 THR A O 1
ATOM 747 N N . LEU A 1 91 ? 7.330 -0.856 5.781 1.00 98.12 91 LEU A N 1
ATOM 748 C CA . LEU A 1 91 ? 8.313 -1.493 4.902 1.00 98.12 91 LEU A CA 1
ATOM 749 C C . LEU A 1 91 ? 7.932 -1.396 3.419 1.00 98.12 91 LEU A C 1
ATOM 751 O O . LEU A 1 91 ? 8.825 -1.292 2.578 1.00 98.12 91 LEU A O 1
ATOM 755 N N . ILE A 1 92 ? 6.639 -1.383 3.077 1.00 98.44 92 ILE A N 1
ATOM 756 C CA . ILE A 1 92 ? 6.188 -1.105 1.707 1.00 98.44 92 ILE A CA 1
ATOM 757 C C . ILE A 1 92 ? 6.683 0.267 1.275 1.00 98.44 92 ILE A C 1
ATOM 759 O O . ILE A 1 92 ? 7.281 0.358 0.212 1.00 98.44 92 ILE A O 1
ATOM 763 N N . VAL A 1 93 ? 6.515 1.308 2.095 1.00 97.56 93 VAL A N 1
ATOM 764 C CA . VAL A 1 93 ? 6.992 2.658 1.749 1.00 97.56 93 VAL A CA 1
ATOM 765 C C . VAL A 1 93 ? 8.501 2.663 1.526 1.00 97.56 93 VAL A C 1
ATOM 767 O O . VAL A 1 93 ? 8.963 3.144 0.494 1.00 97.56 93 VAL A O 1
ATOM 770 N N . ALA A 1 94 ? 9.268 2.078 2.449 1.00 98.00 94 ALA A N 1
ATOM 771 C CA . ALA A 1 94 ? 10.722 2.020 2.328 1.00 98.00 94 ALA A CA 1
ATOM 772 C C . ALA A 1 94 ? 11.165 1.286 1.049 1.00 98.00 94 ALA A C 1
ATOM 774 O O . ALA A 1 94 ? 11.927 1.824 0.250 1.00 98.00 94 ALA A O 1
ATOM 775 N N . THR A 1 95 ? 10.642 0.079 0.818 1.00 98.31 95 THR A N 1
ATOM 776 C CA . THR A 1 95 ? 11.027 -0.755 -0.332 1.00 98.31 95 THR A CA 1
ATOM 777 C C . THR A 1 95 ? 10.545 -0.184 -1.662 1.00 98.31 95 THR A C 1
ATOM 779 O O . THR A 1 95 ? 11.281 -0.244 -2.645 1.00 98.31 95 THR A O 1
ATOM 782 N N . LEU A 1 96 ? 9.359 0.428 -1.690 1.00 97.88 96 LEU A N 1
ATOM 783 C CA . LEU A 1 96 ? 8.811 1.102 -2.862 1.00 97.88 96 LEU A CA 1
ATOM 784 C C . LEU A 1 96 ? 9.648 2.324 -3.240 1.00 97.88 96 LEU A C 1
ATOM 786 O O . LEU A 1 96 ? 9.938 2.512 -4.418 1.00 97.88 96 LEU A O 1
ATOM 790 N N . LEU A 1 97 ? 10.075 3.129 -2.263 1.00 97.56 97 LEU A N 1
ATOM 791 C CA . LEU A 1 97 ? 10.980 4.250 -2.515 1.00 97.56 97 LEU A CA 1
ATOM 792 C C . LEU A 1 97 ? 12.332 3.755 -3.031 1.00 97.56 97 LEU A C 1
ATOM 794 O O . LEU A 1 97 ? 12.827 4.275 -4.027 1.00 97.56 97 LEU A O 1
ATOM 798 N N . THR A 1 98 ? 12.909 2.705 -2.438 1.00 97.75 98 THR A N 1
ATOM 799 C CA . THR A 1 98 ? 14.144 2.105 -2.967 1.00 97.75 98 THR A CA 1
ATOM 800 C C . THR A 1 98 ? 13.958 1.580 -4.393 1.00 97.75 98 THR A C 1
ATOM 802 O O . THR A 1 98 ? 14.829 1.776 -5.240 1.00 97.75 98 THR A O 1
ATOM 805 N N . HIS A 1 99 ? 12.814 0.961 -4.696 1.00 97.44 99 HIS A N 1
ATOM 806 C CA . HIS A 1 99 ? 12.484 0.526 -6.049 1.00 97.44 99 HIS A CA 1
ATOM 807 C C . HIS A 1 99 ? 12.377 1.713 -7.019 1.00 97.44 99 HIS A C 1
ATOM 809 O O . HIS A 1 99 ? 12.956 1.662 -8.103 1.00 97.44 99 HIS A O 1
ATOM 815 N N . LEU A 1 100 ? 11.713 2.798 -6.614 1.00 97.00 100 LEU A N 1
ATOM 816 C CA . LEU A 1 100 ? 11.594 4.035 -7.386 1.00 97.00 100 LEU A CA 1
ATOM 817 C C . LEU A 1 100 ? 12.975 4.623 -7.712 1.00 97.00 100 LEU A C 1
ATOM 819 O O . LEU A 1 100 ? 13.266 4.908 -8.874 1.00 97.00 100 LEU A O 1
ATOM 823 N N . PHE A 1 101 ? 13.854 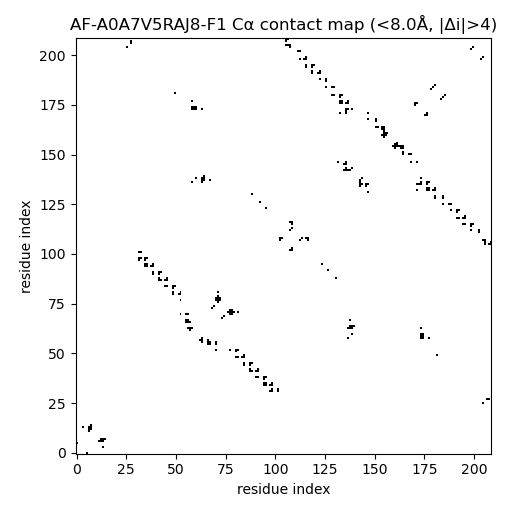4.735 -6.711 1.00 96.06 101 PHE A N 1
ATOM 824 C CA . PHE A 1 101 ? 15.231 5.195 -6.903 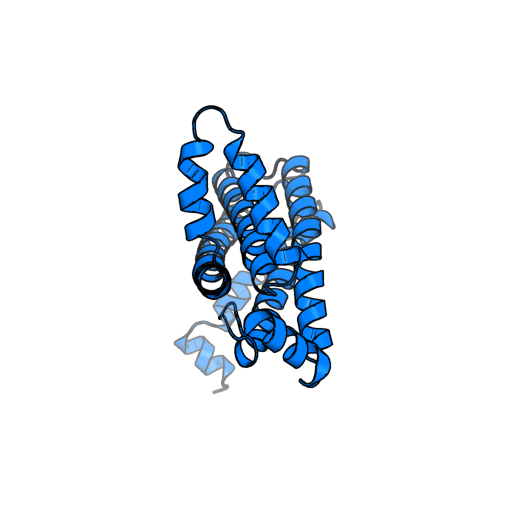1.00 96.06 101 PHE A CA 1
ATOM 825 C C . PHE A 1 101 ? 16.022 4.277 -7.834 1.00 96.06 101 PHE A C 1
ATOM 827 O O . PHE A 1 101 ? 16.724 4.766 -8.716 1.00 96.06 101 PHE A O 1
ATOM 834 N N . SER A 1 102 ? 15.871 2.958 -7.697 1.00 94.69 102 SER A N 1
ATOM 835 C CA . SER A 1 102 ? 16.495 1.982 -8.595 1.00 94.69 102 SER A CA 1
ATOM 836 C C . SER A 1 102 ? 16.049 2.184 -10.048 1.00 94.69 102 SER A C 1
ATOM 838 O O . SER A 1 102 ? 16.882 2.190 -10.955 1.00 94.69 102 SER A O 1
ATOM 840 N N . VAL A 1 103 ? 14.758 2.433 -10.290 1.00 95.50 103 VAL A N 1
ATOM 841 C CA . VAL A 1 103 ? 14.226 2.711 -11.635 1.00 95.50 103 VAL A CA 1
ATOM 842 C C . VAL A 1 103 ? 14.792 4.010 -12.211 1.00 95.50 103 VAL A C 1
ATOM 844 O O . VAL A 1 103 ? 15.159 4.037 -13.388 1.00 95.50 103 VAL A O 1
ATOM 847 N N . PHE A 1 104 ? 14.902 5.064 -11.399 1.00 93.88 104 PHE A N 1
ATOM 848 C CA . PHE A 1 104 ? 15.515 6.325 -11.822 1.00 93.88 104 PHE A CA 1
ATOM 849 C C . PHE A 1 104 ? 16.996 6.167 -12.154 1.00 93.88 104 PHE A C 1
ATOM 851 O O . PHE A 1 104 ? 17.427 6.577 -13.232 1.00 93.88 104 PHE A O 1
ATOM 858 N N . TYR A 1 105 ? 17.756 5.544 -11.253 1.00 92.81 105 TYR A N 1
ATOM 859 C CA . TYR A 1 105 ? 19.196 5.362 -11.393 1.00 92.81 105 TYR A CA 1
ATOM 860 C C . TYR A 1 105 ? 19.541 4.585 -12.667 1.00 92.81 105 TYR A C 1
ATOM 862 O O . TYR A 1 105 ? 20.346 5.046 -13.469 1.00 92.81 105 TYR A O 1
ATOM 870 N N . HIS A 1 106 ? 18.846 3.472 -12.925 1.00 91.94 106 HIS A N 1
ATOM 871 C CA . HIS A 1 106 ? 19.054 2.646 -14.119 1.00 91.94 106 HIS A CA 1
ATOM 872 C C . HIS A 1 106 ? 18.326 3.164 -15.372 1.00 91.94 106 HIS A C 1
ATOM 874 O O . HIS A 1 106 ? 18.239 2.443 -16.368 1.00 91.94 106 HIS A O 1
ATOM 880 N N . ARG A 1 107 ? 17.741 4.374 -15.326 1.00 93.50 107 ARG A N 1
ATOM 881 C CA . ARG A 1 107 ? 16.953 4.978 -16.420 1.00 93.50 107 ARG A CA 1
ATOM 882 C C . ARG A 1 107 ? 15.881 4.034 -16.986 1.00 93.50 107 ARG A C 1
ATOM 884 O O . ARG A 1 107 ? 15.515 4.098 -18.160 1.00 93.50 107 ARG A O 1
ATOM 891 N N . ALA A 1 108 ? 15.334 3.158 -16.144 1.00 92.19 108 ALA A N 1
ATOM 892 C CA . ALA A 1 108 ? 14.432 2.085 -16.558 1.00 92.19 108 ALA A CA 1
ATOM 893 C C . ALA A 1 108 ? 13.021 2.579 -16.939 1.00 92.19 108 ALA A C 1
ATOM 895 O O . ALA A 1 108 ? 12.190 1.779 -17.366 1.00 92.19 108 ALA A O 1
ATOM 896 N N . PHE A 1 109 ? 12.769 3.886 -16.836 1.00 93.81 109 PHE A N 1
ATOM 897 C CA . PHE A 1 109 ? 11.556 4.571 -17.289 1.00 93.81 109 PHE A CA 1
ATOM 898 C C . PHE A 1 109 ? 11.617 5.048 -18.754 1.00 93.81 109 PHE A C 1
ATOM 900 O O . PHE A 1 109 ? 10.591 5.439 -19.302 1.00 93.81 109 PHE A O 1
ATOM 907 N N . GLN A 1 110 ? 12.795 5.032 -19.392 1.00 93.31 110 GLN A N 1
ATOM 908 C CA . GLN A 1 110 ? 12.966 5.470 -20.783 1.00 93.31 110 GLN A CA 1
ATOM 909 C C . GLN A 1 110 ? 12.334 4.499 -21.793 1.00 93.31 110 GLN A C 1
ATOM 911 O O . GLN A 1 110 ? 12.028 3.348 -21.461 1.00 93.31 110 GLN A O 1
ATOM 916 N N . LYS A 1 111 ? 12.196 4.947 -23.050 1.00 93.75 111 LYS A N 1
ATOM 917 C CA . LYS A 1 111 ? 11.687 4.151 -24.177 1.00 93.75 111 LYS A CA 1
ATOM 918 C C . LYS A 1 111 ? 12.260 2.727 -24.194 1.00 93.75 111 LYS A C 1
ATOM 920 O O . LYS A 1 111 ? 13.480 2.575 -24.109 1.00 93.75 111 LYS A O 1
ATOM 925 N N . PRO A 1 112 ? 11.433 1.668 -24.326 1.00 94.38 112 PRO A N 1
ATOM 926 C CA . PRO A 1 112 ? 9.971 1.639 -24.513 1.00 94.38 112 PRO A CA 1
ATOM 927 C C . PRO A 1 112 ? 9.167 1.407 -23.206 1.00 94.38 112 PRO A C 1
ATOM 929 O O . PRO A 1 112 ? 8.108 0.774 -23.221 1.00 94.38 112 PRO A O 1
ATOM 932 N N . ARG A 1 113 ? 9.701 1.796 -22.039 1.00 96.69 113 ARG A N 1
ATOM 933 C CA . ARG A 1 113 ? 9.154 1.474 -20.704 1.00 96.69 113 ARG A CA 1
ATOM 934 C C . ARG A 1 113 ? 8.368 2.618 -20.050 1.00 96.69 113 ARG A C 1
ATOM 936 O O . ARG A 1 113 ? 8.033 2.517 -18.871 1.00 96.69 113 ARG A O 1
ATOM 943 N N . GLU A 1 114 ? 7.991 3.649 -20.798 1.00 96.81 114 GLU A N 1
ATOM 944 C CA . GLU A 1 114 ? 7.272 4.823 -20.285 1.00 96.81 114 GLU A CA 1
ATOM 945 C C . GLU A 1 114 ? 5.914 4.442 -19.681 1.00 96.81 114 GLU A C 1
ATOM 947 O O . GLU A 1 114 ? 5.552 4.889 -18.596 1.00 96.81 114 GLU A O 1
ATOM 952 N N . LEU A 1 115 ? 5.172 3.543 -20.334 1.00 96.12 115 LEU A N 1
ATOM 953 C CA . LEU A 1 115 ? 3.900 3.057 -19.792 1.00 96.12 115 LEU A CA 1
ATOM 954 C C . LEU A 1 115 ? 4.107 2.257 -18.494 1.00 96.12 115 LEU A C 1
ATOM 956 O O . LEU A 1 115 ? 3.315 2.378 -17.558 1.00 96.12 115 LEU A O 1
ATOM 960 N N . ASN A 1 116 ? 5.198 1.486 -18.396 1.00 97.06 116 ASN A N 1
ATOM 961 C CA . ASN A 1 116 ? 5.532 0.760 -17.170 1.00 97.06 116 ASN A CA 1
ATOM 962 C C . ASN A 1 116 ? 5.809 1.728 -16.017 1.00 97.06 116 ASN A C 1
ATOM 964 O O . ASN A 1 116 ? 5.310 1.533 -14.910 1.00 97.06 116 ASN A O 1
ATOM 968 N N . TRP A 1 117 ? 6.525 2.814 -16.304 1.00 97.06 117 TRP A N 1
ATOM 969 C CA . TRP A 1 117 ? 6.736 3.902 -15.361 1.00 97.06 117 TRP A CA 1
ATOM 970 C C 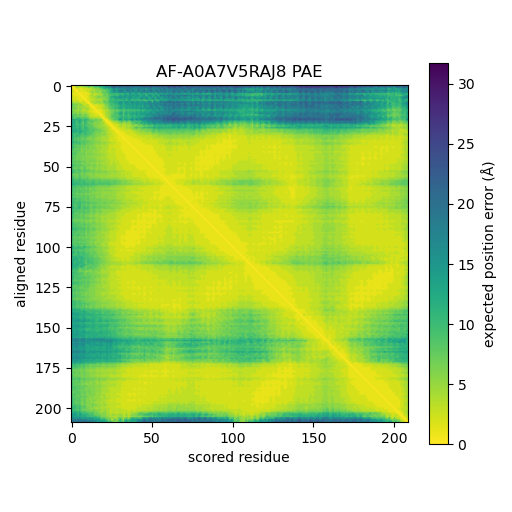. TRP A 1 117 ? 5.418 4.515 -14.869 1.00 97.06 117 TRP A C 1
ATOM 972 O O . TRP A 1 117 ? 5.207 4.597 -13.661 1.00 97.06 117 TRP A O 1
ATOM 982 N N . LEU A 1 118 ? 4.492 4.850 -15.774 1.00 97.62 118 LEU A N 1
ATOM 983 C CA . LEU A 1 118 ? 3.190 5.417 -15.398 1.00 97.62 118 LEU A CA 1
ATOM 984 C C . LEU A 1 118 ? 2.379 4.482 -14.492 1.00 97.62 118 LEU A C 1
ATOM 986 O O . LEU A 1 118 ? 1.792 4.939 -13.514 1.00 97.62 118 LEU A O 1
ATOM 990 N N . THR A 1 119 ? 2.389 3.171 -14.753 1.00 97.94 119 THR A N 1
ATOM 991 C CA . THR A 1 119 ? 1.748 2.208 -13.834 1.00 97.94 119 THR A CA 1
ATOM 992 C C . THR A 1 119 ? 2.439 2.142 -12.469 1.00 97.94 119 THR A C 1
ATOM 994 O O . THR A 1 119 ? 1.760 1.985 -11.459 1.00 97.94 119 THR A O 1
ATOM 997 N N . GLY A 1 120 ? 3.762 2.326 -12.408 1.00 97.31 120 GLY A N 1
ATOM 998 C CA . GLY A 1 120 ? 4.498 2.449 -11.147 1.00 97.31 120 GLY A CA 1
ATOM 999 C C . GLY A 1 120 ? 4.111 3.705 -10.359 1.00 97.31 120 GLY A C 1
ATOM 1000 O O . GLY A 1 120 ? 3.863 3.620 -9.158 1.00 97.31 120 GLY A O 1
ATOM 1001 N N . VAL A 1 121 ? 3.971 4.851 -11.034 1.00 97.56 121 VAL A N 1
ATOM 1002 C CA . VAL A 1 121 ? 3.484 6.104 -10.426 1.00 97.56 121 VAL A CA 1
ATOM 1003 C C . VAL A 1 121 ? 2.048 5.948 -9.921 1.00 97.56 121 VAL A C 1
ATOM 1005 O O . VAL A 1 121 ? 1.751 6.329 -8.791 1.00 97.56 121 VAL A O 1
ATOM 1008 N N . ALA A 1 122 ? 1.163 5.332 -10.710 1.00 98.19 122 ALA A N 1
ATOM 1009 C CA . ALA A 1 122 ? -0.202 5.039 -10.277 1.00 98.19 122 ALA A CA 1
ATOM 1010 C C . ALA A 1 122 ? -0.217 4.150 -9.021 1.00 98.19 122 ALA A C 1
ATOM 1012 O O . ALA A 1 122 ? -0.934 4.443 -8.066 1.00 98.19 122 ALA A O 1
ATOM 1013 N N . MET A 1 123 ? 0.622 3.109 -8.981 1.00 98.06 123 MET A N 1
ATOM 1014 C CA . MET A 1 123 ? 0.743 2.237 -7.811 1.00 98.06 123 MET A CA 1
ATOM 1015 C C . MET A 1 123 ? 1.279 2.988 -6.584 1.00 98.06 123 MET A C 1
ATOM 1017 O O . MET A 1 123 ? 0.790 2.774 -5.478 1.00 98.06 123 MET A O 1
ATOM 1021 N N . PHE A 1 124 ? 2.236 3.902 -6.767 1.00 97.38 124 PHE A N 1
ATOM 1022 C CA . PHE A 1 124 ? 2.742 4.757 -5.693 1.00 97.38 124 PHE A CA 1
ATOM 1023 C C . PHE A 1 124 ? 1.629 5.602 -5.065 1.00 97.38 124 PHE A C 1
ATOM 1025 O O . PHE A 1 124 ? 1.492 5.617 -3.844 1.00 97.38 124 PHE A O 1
ATOM 1032 N N . LEU A 1 125 ? 0.780 6.233 -5.881 1.00 97.56 125 LEU A N 1
ATOM 1033 C CA . LEU A 1 125 ? -0.374 6.997 -5.392 1.00 97.56 125 LEU A CA 1
ATOM 1034 C C . LEU A 1 125 ? -1.395 6.109 -4.665 1.00 97.56 125 LEU A C 1
ATOM 1036 O O . LEU A 1 125 ? -1.907 6.492 -3.614 1.0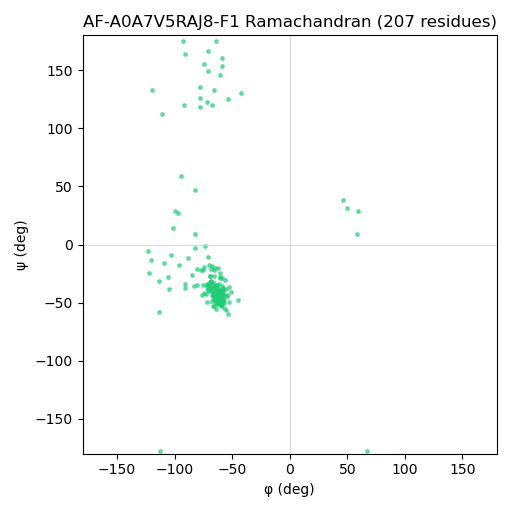0 97.56 125 LEU A O 1
ATOM 1040 N N . ILE A 1 126 ? -1.655 4.900 -5.172 1.00 98.12 126 ILE A N 1
ATOM 1041 C CA . ILE A 1 126 ? -2.538 3.931 -4.506 1.00 98.12 126 ILE A CA 1
ATOM 1042 C C . ILE A 1 126 ? -1.979 3.524 -3.133 1.00 98.12 126 ILE A C 1
ATOM 1044 O O . ILE A 1 126 ? -2.737 3.441 -2.168 1.00 98.12 126 ILE A O 1
ATOM 1048 N N . VAL A 1 127 ? -0.662 3.320 -3.006 1.00 97.94 127 VAL A N 1
ATOM 1049 C CA . VAL A 1 127 ? -0.017 3.029 -1.713 1.00 97.94 127 VAL A CA 1
ATOM 1050 C C . VAL A 1 127 ? -0.205 4.178 -0.723 1.00 97.94 127 VAL A C 1
ATOM 1052 O O . VAL A 1 127 ? -0.538 3.920 0.432 1.00 97.94 127 VAL A O 1
ATOM 1055 N N . TRP A 1 128 ? -0.089 5.437 -1.152 1.00 94.88 128 TRP A N 1
ATOM 1056 C CA . TRP A 1 128 ? -0.409 6.575 -0.280 1.00 94.88 128 TRP A CA 1
ATOM 1057 C C . TRP A 1 128 ? -1.861 6.560 0.195 1.00 94.88 128 TRP A C 1
ATOM 1059 O O . TRP A 1 128 ? -2.120 6.770 1.381 1.00 94.88 128 TRP A O 1
ATOM 1069 N N . LEU A 1 129 ? -2.808 6.240 -0.691 1.00 94.88 129 LEU A N 1
ATOM 1070 C CA . LEU A 1 129 ? -4.215 6.104 -0.312 1.00 94.88 129 LEU A CA 1
ATOM 1071 C C . LEU A 1 129 ? -4.445 4.956 0.679 1.00 94.88 129 LEU A C 1
ATOM 1073 O O . LEU A 1 129 ? -5.256 5.110 1.596 1.00 94.88 129 LEU A O 1
ATOM 1077 N N . PHE A 1 130 ? -3.719 3.838 0.562 1.00 97.38 130 PHE A N 1
ATOM 1078 C CA . PHE A 1 130 ? -3.762 2.774 1.569 1.00 97.38 130 PHE A CA 1
ATOM 1079 C C . PHE A 1 130 ? -3.302 3.278 2.934 1.00 97.38 130 PHE A C 1
ATOM 1081 O O . PHE A 1 130 ? -3.971 3.010 3.928 1.00 97.38 130 PHE A O 1
ATOM 1088 N N . LEU A 1 131 ? -2.202 4.033 2.998 1.00 95.00 131 LEU A N 1
ATOM 1089 C CA . LEU A 1 131 ? -1.691 4.563 4.266 1.00 95.00 131 LEU A CA 1
ATOM 1090 C C . LEU A 1 131 ? -2.707 5.488 4.941 1.00 95.00 131 LEU A C 1
ATOM 1092 O O . LEU A 1 131 ? -2.954 5.343 6.136 1.00 95.00 131 LEU A O 1
ATOM 1096 N N . ILE A 1 132 ? -3.326 6.394 4.179 1.00 91.94 132 ILE A N 1
ATOM 1097 C CA . ILE A 1 132 ? -4.323 7.341 4.698 1.00 91.94 132 ILE A CA 1
ATOM 1098 C C . ILE A 1 132 ? -5.553 6.589 5.209 1.00 91.94 132 ILE A C 1
ATOM 1100 O O . ILE A 1 132 ? -5.931 6.714 6.372 1.00 91.94 132 ILE A O 1
ATOM 1104 N N . THR A 1 133 ? -6.160 5.764 4.354 1.00 95.31 133 THR A N 1
ATOM 1105 C CA . THR A 1 133 ? -7.393 5.046 4.707 1.00 95.31 133 THR A CA 1
ATOM 1106 C C . THR A 1 133 ? -7.174 4.040 5.837 1.00 95.31 133 THR A C 1
ATOM 1108 O O . THR A 1 133 ? -8.032 3.918 6.706 1.00 95.31 133 THR A O 1
ATOM 1111 N N . GLY A 1 134 ? -6.013 3.379 5.887 1.00 96.12 134 GLY A N 1
ATOM 1112 C CA . GLY A 1 134 ? -5.649 2.432 6.942 1.00 96.12 134 GLY A CA 1
ATOM 1113 C C . GLY A 1 134 ? -5.339 3.102 8.281 1.00 96.12 134 GLY A C 1
ATOM 1114 O O . GLY A 1 134 ? -5.680 2.557 9.329 1.00 96.12 134 GLY A O 1
ATOM 1115 N N . ALA A 1 135 ? -4.750 4.304 8.270 1.00 94.12 135 ALA A N 1
ATOM 1116 C CA . ALA A 1 135 ? -4.478 5.076 9.486 1.00 94.12 135 ALA A CA 1
ATOM 1117 C C . ALA A 1 135 ? -5.759 5.526 10.208 1.00 94.12 135 ALA A C 1
ATOM 1119 O O . ALA A 1 135 ? -5.747 5.685 11.429 1.00 94.12 135 ALA A O 1
ATOM 1120 N N . ILE A 1 136 ? -6.859 5.686 9.467 1.00 94.12 136 ILE A N 1
ATOM 1121 C CA . ILE A 1 136 ? -8.171 6.074 9.999 1.00 94.12 136 ILE A CA 1
ATOM 1122 C C . ILE A 1 136 ? -8.852 4.907 10.731 1.00 94.12 136 ILE A C 1
ATOM 1124 O O . ILE A 1 136 ? -9.518 5.129 11.741 1.00 94.12 136 ILE A O 1
ATOM 1128 N N . LEU A 1 137 ? -8.675 3.660 10.272 1.00 96.19 137 LEU A N 1
ATOM 1129 C CA . LEU A 1 137 ? -9.452 2.506 10.757 1.00 96.19 137 LEU A CA 1
ATOM 1130 C C . LEU A 1 137 ? -9.364 2.247 12.271 1.00 96.19 137 LEU A C 1
ATOM 1132 O O . LEU A 1 137 ? -10.399 1.936 12.862 1.00 96.19 137 LEU A O 1
ATOM 1136 N N . PRO A 1 138 ? -8.209 2.390 12.952 1.00 95.62 138 PRO A N 1
ATOM 1137 C CA . PRO A 1 138 ? -8.162 2.219 14.401 1.00 95.62 138 PRO A CA 1
ATOM 1138 C C . PRO A 1 138 ? -9.010 3.223 15.179 1.00 95.62 138 PRO A C 1
ATOM 1140 O O . PRO A 1 138 ? -9.287 2.967 16.344 1.00 95.62 138 PRO A O 1
ATOM 1143 N N . TRP A 1 139 ? -9.361 4.360 14.565 1.00 94.94 139 TRP A N 1
ATOM 1144 C CA . TRP A 1 139 ? -10.177 5.431 15.142 1.00 94.94 139 TRP A CA 1
ATOM 1145 C C . TRP A 1 139 ? -9.771 5.830 16.571 1.00 94.94 139 TRP A C 1
ATOM 1147 O O . TRP A 1 139 ? -10.593 6.106 17.439 1.00 94.94 139 TRP A O 1
ATOM 1157 N N . ASN A 1 140 ? -8.461 5.837 16.824 1.00 92.56 140 ASN A N 1
ATOM 1158 C CA . ASN A 1 140 ? -7.878 6.351 18.056 1.00 92.56 140 ASN A CA 1
ATOM 1159 C C . ASN A 1 140 ? -7.493 7.827 17.884 1.00 92.56 140 ASN A C 1
ATOM 1161 O O . ASN A 1 140 ? -7.541 8.361 16.777 1.00 92.56 140 ASN A O 1
ATOM 1165 N N . TRP A 1 141 ? -7.028 8.463 18.963 1.00 92.31 141 TRP A N 1
ATOM 1166 C CA . TRP A 1 141 ? -6.549 9.852 18.940 1.00 92.31 141 TRP A CA 1
ATOM 1167 C C . TRP A 1 141 ? -5.630 10.151 17.745 1.00 92.31 141 TRP A C 1
ATOM 1169 O O . TRP A 1 141 ? -5.836 11.120 17.024 1.00 92.31 141 TRP A O 1
ATOM 1179 N N . ARG A 1 142 ? -4.642 9.286 17.482 1.00 89.81 142 ARG A N 1
ATOM 1180 C CA . ARG A 1 142 ? -3.697 9.486 16.374 1.00 89.81 142 ARG A CA 1
ATOM 1181 C C . ARG A 1 142 ? -4.376 9.392 15.007 1.00 89.81 142 ARG A C 1
ATOM 1183 O O . ARG A 1 142 ? -4.130 10.248 14.171 1.00 89.81 142 ARG A O 1
ATOM 1190 N N . GLY A 1 143 ? -5.209 8.377 14.782 1.00 87.56 143 GLY A N 1
ATOM 1191 C CA . GLY A 1 143 ? -5.917 8.187 13.513 1.00 87.56 143 GLY A CA 1
ATOM 1192 C C . GLY A 1 143 ? -6.872 9.340 13.200 1.00 87.56 143 GLY A C 1
ATOM 1193 O O . GLY A 1 143 ? -6.897 9.819 12.070 1.00 87.56 143 GLY A O 1
ATOM 1194 N N . TYR A 1 144 ? -7.580 9.839 14.217 1.00 87.50 144 TYR A N 1
ATOM 1195 C CA . TYR A 1 144 ? -8.438 11.018 14.097 1.00 87.50 144 TYR A CA 1
ATOM 1196 C C . TYR A 1 144 ? -7.638 12.267 13.697 1.00 87.50 144 TYR A C 1
ATOM 1198 O O . TYR A 1 144 ? -7.964 12.922 12.710 1.00 87.50 144 TYR A O 1
ATOM 1206 N N . TRP A 1 145 ? -6.545 12.569 14.404 1.00 88.31 145 TRP A N 1
ATOM 1207 C CA . TRP A 1 145 ? -5.751 13.766 14.109 1.00 88.31 145 TRP A CA 1
ATOM 1208 C C . TRP A 1 145 ? -4.990 13.699 12.792 1.00 88.31 145 TRP A C 1
ATOM 1210 O O . TRP A 1 145 ? -4.764 14.740 12.187 1.00 88.31 145 TRP A O 1
ATOM 1220 N N . VAL A 1 146 ? -4.638 12.505 12.307 1.00 86.25 146 VAL A N 1
ATOM 1221 C CA . VAL A 1 146 ? -4.106 12.355 10.946 1.00 86.25 146 VAL A CA 1
ATOM 1222 C C . VAL A 1 146 ? -5.105 12.912 9.931 1.00 86.25 146 VAL A C 1
ATOM 1224 O O . VAL A 1 146 ? -4.711 13.703 9.081 1.00 86.25 146 VAL A O 1
ATOM 1227 N N . LEU A 1 147 ? -6.391 12.566 10.038 1.00 85.00 147 LEU A N 1
ATOM 1228 C CA . LEU A 1 147 ? -7.417 13.088 9.134 1.00 85.00 147 LEU A CA 1
ATOM 1229 C C . LEU A 1 147 ? -7.554 14.614 9.234 1.00 85.00 147 LEU A C 1
ATOM 1231 O O . LEU A 1 147 ? -7.588 15.292 8.207 1.00 85.00 147 LEU A O 1
ATOM 1235 N N . VAL A 1 148 ? -7.604 15.147 10.456 1.00 86.88 148 VAL A N 1
ATOM 1236 C CA . VAL A 1 148 ? -7.768 16.590 10.688 1.00 86.88 148 VAL A CA 1
ATOM 1237 C C . VAL A 1 148 ? -6.583 17.377 10.127 1.00 86.88 148 VAL A C 1
ATOM 1239 O O . VAL A 1 148 ? -6.790 18.253 9.300 1.00 86.88 148 VAL A O 1
ATOM 1242 N N . ILE A 1 149 ? -5.342 17.000 10.459 1.00 88.69 149 ILE A N 1
ATOM 1243 C CA . ILE A 1 149 ? -4.131 17.712 10.010 1.00 88.69 149 ILE A CA 1
ATOM 1244 C C . ILE A 1 149 ? -4.033 17.757 8.479 1.00 88.69 149 ILE A C 1
ATOM 1246 O O . ILE A 1 149 ? -3.688 18.790 7.907 1.00 88.69 149 ILE A O 1
ATOM 1250 N N . TRP A 1 150 ? -4.327 16.644 7.797 1.00 85.06 150 TRP A N 1
ATOM 1251 C CA . TRP A 1 150 ? -4.308 16.623 6.332 1.00 85.06 150 TRP A CA 1
ATOM 1252 C C . TRP A 1 150 ? -5.403 17.498 5.730 1.00 85.06 150 TRP A C 1
ATOM 1254 O O . TRP A 1 150 ? -5.159 18.168 4.726 1.00 85.06 150 TRP A O 1
ATOM 1264 N N . THR A 1 151 ? -6.585 17.511 6.345 1.00 87.06 151 THR A N 1
ATOM 1265 C CA . THR A 1 151 ? -7.687 18.373 5.915 1.00 87.06 151 THR A CA 1
ATOM 1266 C C . THR A 1 151 ? -7.302 19.842 6.088 1.00 87.06 151 THR A C 1
ATOM 1268 O O . THR A 1 151 ? -7.347 20.579 5.107 1.00 87.06 151 THR A O 1
ATOM 1271 N N . ASP A 1 152 ? -6.806 20.234 7.265 1.00 89.62 152 ASP A N 1
ATOM 1272 C CA . ASP A 1 152 ? -6.361 21.601 7.575 1.00 89.62 152 ASP A CA 1
ATOM 1273 C C . ASP A 1 152 ? -5.263 22.091 6.621 1.00 89.62 152 ASP A C 1
ATOM 1275 O O . ASP A 1 152 ? -5.231 23.252 6.218 1.00 89.62 152 ASP A O 1
ATOM 1279 N N . TYR A 1 153 ? -4.349 21.208 6.213 1.00 90.06 153 TYR A N 1
ATOM 1280 C CA . TYR A 1 153 ? -3.335 21.578 5.231 1.00 90.06 153 TYR A CA 1
ATOM 1281 C C . TYR A 1 153 ? -3.947 21.837 3.850 1.00 90.06 153 TYR A C 1
ATOM 1283 O O . TYR A 1 153 ? -3.598 22.817 3.191 1.00 90.06 153 TYR A O 1
ATOM 1291 N N . ILE A 1 154 ? -4.869 20.984 3.398 1.00 88.81 154 ILE A N 1
ATOM 1292 C CA . ILE A 1 154 ? -5.508 21.134 2.083 1.00 88.81 154 ILE A CA 1
ATOM 1293 C C . ILE A 1 154 ? -6.370 22.398 2.035 1.00 88.81 154 ILE A C 1
ATOM 1295 O O . ILE A 1 154 ? -6.381 23.082 1.011 1.00 88.81 154 ILE A O 1
ATOM 1299 N N . THR A 1 155 ? -7.041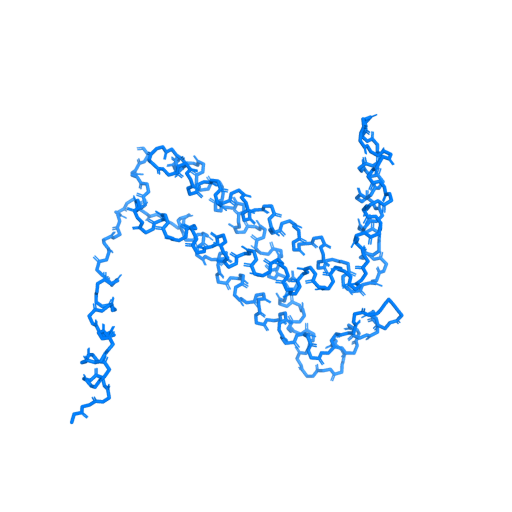 22.764 3.130 1.00 89.94 155 THR A N 1
ATOM 1300 C CA . THR A 1 155 ? -7.870 23.978 3.171 1.00 89.94 155 THR A CA 1
ATOM 1301 C C . THR A 1 155 ? -7.064 25.265 3.015 1.00 89.94 155 THR A C 1
ATOM 1303 O O . THR A 1 155 ? -7.612 26.264 2.552 1.00 89.94 155 THR A O 1
ATOM 1306 N N . THR A 1 156 ? -5.751 25.237 3.271 1.00 93.62 156 THR A N 1
ATOM 1307 C CA . THR A 1 156 ? -4.860 26.389 3.036 1.00 93.62 156 THR A CA 1
ATOM 1308 C C . THR A 1 156 ? -4.599 26.686 1.553 1.00 93.62 156 THR A C 1
ATOM 1310 O O . THR A 1 156 ? -4.030 27.729 1.225 1.00 93.62 156 THR A O 1
ATOM 1313 N N . TRP A 1 157 ? -4.988 25.798 0.628 1.00 93.75 157 TRP A N 1
ATOM 1314 C CA . TRP A 1 157 ? -4.711 25.981 -0.798 1.00 93.75 157 TRP A CA 1
ATOM 1315 C C . TRP A 1 157 ? -5.576 27.102 -1.403 1.00 93.75 157 TRP A C 1
ATOM 1317 O O . TRP A 1 157 ? -6.802 26.970 -1.408 1.00 93.75 157 TRP A O 1
ATOM 1327 N N . PRO A 1 158 ? -4.980 28.154 -2.010 1.00 90.88 158 PRO A N 1
ATOM 1328 C CA . PRO A 1 158 ? -5.689 29.402 -2.327 1.00 90.88 158 PRO A CA 1
ATOM 1329 C C . PRO A 1 158 ? -6.919 29.282 -3.237 1.00 90.88 158 PRO A C 1
ATOM 1331 O O . PRO A 1 158 ? -7.815 30.113 -3.156 1.00 90.88 158 PRO A O 1
ATOM 1334 N N . LEU A 1 159 ? -6.958 28.287 -4.129 1.00 91.56 159 LEU A N 1
ATOM 1335 C CA . LEU A 1 159 ? -8.000 28.176 -5.162 1.00 91.56 159 LEU A CA 1
ATOM 1336 C C . LEU A 1 159 ? -9.044 27.101 -4.870 1.00 91.56 159 LEU A C 1
ATOM 1338 O O . LEU A 1 159 ? -10.217 27.275 -5.182 1.00 91.56 159 LEU A O 1
ATOM 1342 N N . ILE A 1 160 ? -8.610 25.970 -4.318 1.00 92.19 160 ILE A N 1
ATOM 1343 C CA . ILE A 1 160 ? -9.459 24.782 -4.173 1.00 92.19 160 ILE A CA 1
ATOM 1344 C C . ILE A 1 160 ? -9.622 24.344 -2.719 1.00 92.19 160 ILE A C 1
ATOM 1346 O O . ILE A 1 160 ? -10.513 23.552 -2.441 1.00 92.19 160 ILE A O 1
ATOM 1350 N N . GLY A 1 161 ? -8.812 24.859 -1.790 1.00 89.31 161 GLY A N 1
ATOM 1351 C CA . GLY A 1 161 ? -8.797 24.414 -0.396 1.00 89.31 161 GLY A CA 1
ATOM 1352 C C . GLY A 1 161 ? -10.167 24.500 0.282 1.00 89.31 161 GLY A C 1
ATOM 1353 O O . GLY A 1 161 ? -10.680 23.460 0.702 1.00 89.31 161 GLY A O 1
ATOM 1354 N N . PRO A 1 162 ? -10.819 25.680 0.306 1.00 88.00 162 PRO A N 1
ATOM 1355 C CA . PRO A 1 162 ? -12.145 25.832 0.913 1.00 88.00 162 PRO A CA 1
ATOM 1356 C C . PRO A 1 162 ? -13.232 24.959 0.265 1.00 88.00 162 PRO A C 1
ATOM 1358 O O . PRO A 1 162 ? -14.184 24.554 0.923 1.00 88.00 162 PRO A O 1
ATOM 1361 N N . LEU A 1 163 ? -13.094 24.632 -1.026 1.00 90.75 163 LEU A N 1
ATOM 1362 C CA . LEU A 1 163 ? -14.046 23.776 -1.745 1.00 90.75 163 LEU A CA 1
ATOM 1363 C C . LEU A 1 163 ? -13.876 22.288 -1.403 1.00 90.75 163 LEU A C 1
ATOM 1365 O O . LEU A 1 163 ? -14.800 21.504 -1.614 1.00 90.75 163 LEU A O 1
ATOM 1369 N N . LEU A 1 164 ? -12.703 21.887 -0.905 1.00 88.31 164 LEU A N 1
ATOM 1370 C CA . LEU A 1 164 ? -12.346 20.490 -0.662 1.00 88.31 164 LEU A CA 1
ATOM 1371 C C . LEU A 1 164 ? -12.573 20.037 0.783 1.00 88.31 164 LEU A C 1
ATOM 1373 O O . LEU A 1 164 ? -12.686 18.833 1.003 1.00 88.31 164 LEU A O 1
ATOM 1377 N N . GLU A 1 165 ? -12.705 20.953 1.744 1.00 84.56 165 GLU A N 1
ATOM 1378 C CA . GLU A 1 165 ? -12.884 20.629 3.168 1.00 84.56 165 GLU A CA 1
ATOM 1379 C C . GLU A 1 165 ? -14.056 19.664 3.413 1.00 84.56 165 GLU A C 1
ATOM 1381 O O . GLU A 1 165 ? -13.874 18.537 3.882 1.00 84.56 165 GLU A O 1
ATOM 1386 N N . GLY A 1 166 ? -15.264 20.079 3.021 1.00 83.44 166 GLY A N 1
ATOM 1387 C CA . GLY A 1 166 ? -16.480 19.281 3.163 1.00 83.44 166 GLY A CA 1
ATOM 1388 C C . GLY A 1 166 ? -16.392 17.931 2.440 1.00 83.44 166 GLY A C 1
ATOM 1389 O O . GLY A 1 166 ? -16.678 16.898 3.054 1.00 83.44 166 GLY A O 1
ATOM 1390 N N . PRO A 1 167 ? -15.990 17.885 1.155 1.00 86.06 167 PRO A N 1
ATOM 1391 C CA . PRO A 1 167 ? -15.757 16.631 0.447 1.00 86.06 167 PRO A CA 1
ATOM 1392 C C . PRO A 1 167 ? -14.774 15.687 1.147 1.00 86.06 167 PRO A C 1
ATOM 1394 O O . PRO A 1 167 ? -15.062 14.493 1.232 1.00 86.06 167 PRO A O 1
ATOM 1397 N N . ILE A 1 168 ? -13.652 16.186 1.674 1.00 84.12 168 ILE A N 1
ATOM 1398 C CA . ILE A 1 168 ? -12.637 15.369 2.356 1.00 84.12 168 ILE A CA 1
ATOM 1399 C C . ILE A 1 168 ? -13.212 14.771 3.640 1.00 84.12 168 ILE A C 1
ATOM 1401 O O . ILE A 1 168 ? -13.206 13.547 3.789 1.00 84.12 168 ILE A O 1
ATOM 1405 N N . LEU A 1 169 ? -13.785 15.598 4.519 1.00 82.62 169 LEU A N 1
ATOM 1406 C CA . LEU A 1 169 ? -14.361 15.141 5.790 1.00 82.62 169 LEU A CA 1
ATOM 1407 C C . LEU A 1 169 ? -15.498 14.134 5.577 1.00 82.62 169 LEU A C 1
ATOM 1409 O O . LEU A 1 169 ? -15.584 13.120 6.269 1.00 82.62 169 LEU A O 1
ATOM 1413 N N . ASN A 1 170 ? -16.337 14.361 4.564 1.00 83.56 170 ASN A N 1
ATOM 1414 C CA . ASN A 1 170 ? -17.404 13.430 4.212 1.00 83.56 170 ASN A CA 1
ATOM 1415 C C . ASN A 1 170 ? -16.872 12.131 3.595 1.00 83.56 170 ASN A C 1
ATOM 1417 O O . ASN A 1 170 ? -17.489 11.074 3.749 1.00 83.56 170 ASN A O 1
ATOM 1421 N N . THR A 1 171 ? -15.768 12.178 2.851 1.00 83.25 171 THR A N 1
ATOM 1422 C CA . THR A 1 171 ? -15.201 11.000 2.177 1.00 83.25 171 THR A CA 1
ATOM 1423 C C . THR A 1 171 ? -14.470 10.096 3.162 1.00 83.25 171 THR A C 1
ATOM 1425 O O . THR A 1 171 ? -14.671 8.882 3.140 1.00 83.25 171 THR A O 1
ATOM 1428 N N . PHE A 1 172 ? -13.677 10.668 4.063 1.00 84.50 172 PHE A N 1
ATOM 1429 C CA . PHE A 1 172 ? -12.807 9.933 4.978 1.00 84.50 172 PHE A CA 1
ATOM 1430 C C . PHE A 1 172 ? -13.459 9.678 6.342 1.00 84.50 172 PHE A C 1
ATOM 1432 O O . PHE A 1 172 ? -12.940 10.034 7.393 1.00 84.50 172 PHE A O 1
ATOM 1439 N N . THR A 1 173 ? -14.598 8.989 6.337 1.00 89.94 173 THR A N 1
ATOM 1440 C CA . THR A 1 173 ? -15.200 8.431 7.561 1.00 89.94 173 THR A CA 1
ATOM 1441 C C . THR A 1 173 ? -14.698 7.010 7.811 1.00 89.94 173 THR A C 1
ATOM 1443 O O . THR A 1 173 ? -14.183 6.372 6.891 1.00 89.94 173 THR A O 1
ATOM 1446 N N . VAL A 1 174 ? -14.879 6.466 9.021 1.00 92.94 174 VAL A N 1
ATOM 1447 C CA . VAL A 1 174 ? -14.497 5.072 9.344 1.00 92.94 174 VAL A CA 1
ATOM 1448 C C . VAL A 1 174 ? -15.094 4.076 8.342 1.00 92.94 174 VAL A C 1
ATOM 1450 O O . VAL A 1 174 ? -14.368 3.275 7.759 1.00 92.94 174 VAL A O 1
ATOM 1453 N N . GLY A 1 175 ? -16.402 4.164 8.075 1.00 94.12 175 GLY A N 1
ATOM 1454 C CA . GLY A 1 175 ? -17.093 3.236 7.174 1.00 94.12 175 GLY A CA 1
ATOM 1455 C C . GLY A 1 175 ? -16.653 3.357 5.710 1.00 94.12 175 GLY A C 1
ATOM 1456 O O . GLY A 1 175 ? -16.397 2.348 5.054 1.00 94.12 175 GLY A O 1
ATOM 1457 N N . ARG A 1 176 ? -16.508 4.582 5.185 1.00 93.94 176 ARG A N 1
ATOM 1458 C CA . ARG A 1 176 ? -16.054 4.801 3.797 1.00 93.94 176 ARG A CA 1
ATOM 1459 C C . ARG A 1 176 ? -14.577 4.461 3.616 1.00 93.94 176 ARG A C 1
ATOM 1461 O O . ARG A 1 176 ? -14.212 3.855 2.608 1.00 93.94 176 ARG A O 1
ATOM 1468 N N . SER A 1 177 ? -13.744 4.780 4.605 1.00 94.88 177 SER A N 1
ATOM 1469 C CA . SER A 1 177 ? -12.332 4.386 4.630 1.00 94.88 177 SER A CA 1
ATOM 1470 C C . SER A 1 177 ? -12.191 2.871 4.675 1.00 94.88 177 SER A C 1
ATOM 1472 O O . SER A 1 177 ? -11.370 2.337 3.942 1.00 94.88 177 SER A O 1
ATOM 1474 N N . TYR A 1 178 ? -13.033 2.165 5.437 1.00 96.94 178 TYR A N 1
ATOM 1475 C CA . TYR A 1 178 ? -13.062 0.703 5.454 1.00 96.94 178 TYR A CA 1
ATOM 1476 C C . TYR A 1 178 ? -13.370 0.119 4.071 1.00 96.94 178 TYR A C 1
ATOM 1478 O O . TYR A 1 178 ? -12.582 -0.671 3.556 1.00 96.94 178 TYR A O 1
ATOM 1486 N N . VAL A 1 179 ? -14.456 0.551 3.418 1.00 96.62 179 VAL A N 1
ATOM 1487 C CA . VAL A 1 179 ? -14.800 0.080 2.061 1.00 96.62 179 VAL A CA 1
ATOM 1488 C C . VAL A 1 179 ? -13.679 0.398 1.068 1.00 96.62 179 VAL A C 1
ATOM 1490 O O . VAL A 1 179 ? -13.314 -0.438 0.241 1.00 96.62 179 VAL A O 1
ATOM 1493 N N . THR A 1 180 ? -13.088 1.587 1.174 1.00 96.38 180 THR A N 1
ATOM 1494 C CA . THR A 1 180 ? -12.018 2.016 0.270 1.00 96.38 180 THR A CA 1
ATOM 1495 C C . THR A 1 180 ? -10.752 1.181 0.470 1.00 96.38 180 THR A C 1
ATOM 1497 O O . THR A 1 180 ? -10.206 0.657 -0.497 1.00 96.38 180 THR A O 1
ATOM 1500 N N . HIS A 1 181 ? -10.317 1.000 1.717 1.00 97.62 181 HIS A N 1
ATOM 1501 C CA . HIS A 1 181 ? -9.101 0.276 2.082 1.00 97.62 181 HIS A CA 1
ATOM 1502 C C . HIS A 1 181 ? -9.196 -1.229 1.816 1.00 97.62 181 HIS A C 1
ATOM 1504 O O . HIS A 1 181 ? -8.218 -1.842 1.402 1.00 97.62 181 HIS A O 1
ATOM 1510 N N . VAL A 1 182 ? -10.365 -1.829 2.051 1.00 97.38 182 VAL A N 1
ATOM 1511 C CA . VAL A 1 182 ? -10.554 -3.287 1.983 1.00 97.38 182 VAL A CA 1
ATOM 1512 C C . VAL A 1 182 ? -10.978 -3.761 0.595 1.00 97.38 182 VAL A C 1
ATOM 1514 O O . VAL A 1 182 ? -10.580 -4.847 0.184 1.00 97.38 182 VAL A O 1
ATOM 1517 N N . TRP A 1 183 ? -11.758 -2.969 -0.146 1.00 95.31 183 TRP A N 1
ATOM 1518 C CA . TRP A 1 183 ? -12.300 -3.387 -1.444 1.00 95.31 183 TRP A CA 1
ATOM 1519 C C . TRP A 1 183 ? -11.732 -2.594 -2.615 1.00 95.31 183 TRP A C 1
ATOM 1521 O O . TRP A 1 183 ? -11.149 -3.179 -3.529 1.00 95.31 183 TRP A O 1
ATOM 1531 N N . LEU A 1 184 ? -11.889 -1.268 -2.598 1.00 97.44 184 LEU A N 1
ATOM 1532 C CA . LEU A 1 184 ? -11.569 -0.438 -3.761 1.00 97.44 184 LEU A CA 1
ATOM 1533 C C . LEU A 1 184 ? -10.067 -0.437 -4.069 1.00 97.44 184 LEU A C 1
ATOM 1535 O O . LEU A 1 184 ? -9.665 -0.734 -5.193 1.00 97.44 184 LEU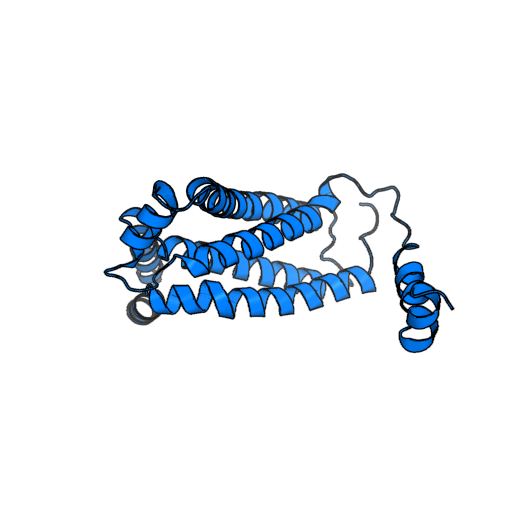 A O 1
ATOM 1539 N N . LEU A 1 185 ? -9.231 -0.121 -3.078 1.00 97.88 185 LEU A N 1
ATOM 1540 C CA . LEU A 1 185 ? -7.787 -0.013 -3.277 1.00 97.88 185 LEU A CA 1
ATOM 1541 C C . LEU A 1 185 ? -7.137 -1.365 -3.613 1.00 97.88 185 LEU A C 1
ATOM 1543 O O . LEU A 1 185 ? -6.312 -1.384 -4.531 1.00 97.88 185 LEU A O 1
ATOM 1547 N N . PRO A 1 186 ? -7.503 -2.504 -2.987 1.00 97.81 186 PRO A N 1
ATOM 1548 C CA . PRO A 1 186 ? -6.993 -3.809 -3.405 1.00 97.81 186 PRO A CA 1
ATOM 1549 C C . PRO A 1 186 ? -7.371 -4.164 -4.843 1.00 97.81 186 PRO A C 1
ATOM 1551 O O . PRO A 1 186 ? -6.510 -4.616 -5.598 1.00 97.81 186 PRO A O 1
ATOM 1554 N N . LEU A 1 187 ? -8.611 -3.895 -5.266 1.00 97.94 187 LEU A N 1
ATOM 1555 C CA . LEU A 1 187 ? -9.040 -4.145 -6.643 1.00 97.94 187 LEU A CA 1
ATOM 1556 C C . LEU A 1 187 ? -8.264 -3.283 -7.649 1.00 97.94 187 LEU A C 1
ATOM 1558 O O . LEU A 1 187 ? -7.741 -3.804 -8.635 1.00 97.94 187 LEU A O 1
ATOM 1562 N N . LEU A 1 188 ? -8.135 -1.979 -7.384 1.00 98.19 188 LEU A N 1
ATOM 1563 C CA . LEU A 1 188 ? -7.350 -1.073 -8.228 1.00 98.19 188 LEU A CA 1
ATOM 1564 C C . LEU A 1 188 ? -5.880 -1.500 -8.297 1.00 98.19 188 LEU A C 1
ATOM 1566 O O . LEU A 1 188 ? -5.292 -1.522 -9.378 1.00 98.19 188 LEU A O 1
ATOM 1570 N N . SER A 1 189 ? -5.305 -1.909 -7.165 1.00 98.12 189 SER A N 1
ATOM 1571 C CA . SER A 1 189 ? -3.930 -2.413 -7.092 1.00 98.12 189 SER A CA 1
ATOM 1572 C C . SER A 1 189 ? -3.727 -3.643 -7.961 1.00 98.12 189 SER A C 1
ATOM 1574 O O . SER A 1 189 ? -2.748 -3.709 -8.697 1.00 98.12 189 SER A O 1
ATOM 1576 N N . LEU A 1 190 ? -4.656 -4.604 -7.924 1.00 97.88 190 LEU A N 1
ATOM 1577 C CA . LEU A 1 190 ? -4.590 -5.803 -8.761 1.00 97.88 190 LEU A CA 1
ATOM 1578 C C . LEU A 1 190 ? -4.581 -5.450 -10.251 1.00 97.88 190 LEU A C 1
ATOM 1580 O O . LEU A 1 190 ? -3.763 -5.986 -11.001 1.00 97.88 190 LEU A O 1
ATOM 1584 N N . VAL A 1 191 ? -5.445 -4.523 -10.674 1.00 98.25 191 VAL A N 1
ATOM 1585 C CA . VAL A 1 191 ? -5.507 -4.059 -12.067 1.00 98.25 191 VAL A CA 1
ATOM 1586 C C . VAL A 1 191 ? -4.196 -3.385 -12.475 1.00 98.25 191 VAL A C 1
ATOM 1588 O O . VAL A 1 191 ? -3.617 -3.733 -13.506 1.00 98.25 191 VAL A O 1
ATOM 1591 N N . VAL A 1 192 ? -3.682 -2.459 -11.662 1.00 98.31 192 VAL A N 1
ATOM 1592 C CA . VAL A 1 192 ? -2.429 -1.749 -11.959 1.00 98.31 192 VAL A CA 1
ATOM 1593 C C . VAL A 1 192 ? -1.242 -2.713 -11.994 1.00 98.31 192 VAL A C 1
ATOM 1595 O O . VAL A 1 192 ? -0.467 -2.682 -12.951 1.00 98.31 192 VAL A O 1
ATOM 1598 N N . LEU A 1 193 ? -1.125 -3.619 -11.019 1.00 98.06 193 LEU A N 1
ATOM 1599 C CA . LEU A 1 193 ? -0.063 -4.628 -10.968 1.00 98.06 193 LEU A CA 1
ATOM 1600 C C . LEU A 1 193 ? -0.116 -5.586 -12.157 1.00 98.06 193 LEU A C 1
ATOM 1602 O O . LEU A 1 193 ? 0.931 -5.945 -12.697 1.00 98.06 193 LEU A O 1
ATOM 1606 N N . PHE A 1 194 ? -1.313 -5.970 -12.610 1.00 97.38 194 PHE A N 1
ATOM 1607 C CA . PHE A 1 194 ? -1.467 -6.784 -13.813 1.00 97.38 194 PHE A CA 1
ATOM 1608 C C . PHE A 1 194 ? -0.818 -6.106 -15.027 1.00 97.38 194 PHE A C 1
ATOM 1610 O O . PHE A 1 194 ? -0.006 -6.726 -15.721 1.00 97.38 194 PHE A O 1
ATOM 1617 N N . PHE A 1 195 ? -1.122 -4.827 -15.267 1.00 97.62 195 PHE A N 1
ATOM 1618 C CA . PHE A 1 195 ? -0.519 -4.079 -16.372 1.00 97.62 195 PHE A CA 1
ATOM 1619 C C . PHE A 1 195 ? 0.979 -3.838 -16.166 1.00 97.62 195 PHE A C 1
ATOM 1621 O O . PHE A 1 195 ? 1.747 -3.995 -17.119 1.00 97.62 195 PHE A O 1
ATOM 1628 N N . HIS A 1 196 ? 1.400 -3.537 -14.937 1.00 97.38 196 HIS A N 1
ATOM 1629 C CA . HIS A 1 196 ? 2.803 -3.345 -14.581 1.00 97.38 196 HIS A CA 1
ATOM 1630 C C . HIS A 1 196 ? 3.634 -4.595 -14.920 1.00 97.38 196 HIS A C 1
ATOM 1632 O O . HIS A 1 196 ? 4.559 -4.553 -15.732 1.00 97.38 196 HIS A O 1
ATOM 1638 N N . PHE A 1 197 ? 3.240 -5.771 -14.419 1.00 96.00 197 PHE A N 1
ATOM 1639 C CA . PHE A 1 197 ? 3.956 -7.018 -14.702 1.00 96.00 197 PHE A CA 1
ATOM 1640 C C . PHE A 1 197 ? 3.863 -7.447 -16.164 1.00 96.00 197 PHE A C 1
ATOM 1642 O O . PHE A 1 197 ? 4.837 -7.975 -16.711 1.00 96.00 197 PHE A O 1
ATOM 1649 N N . LYS A 1 198 ? 2.729 -7.196 -16.830 1.00 94.44 198 LYS A N 1
ATOM 1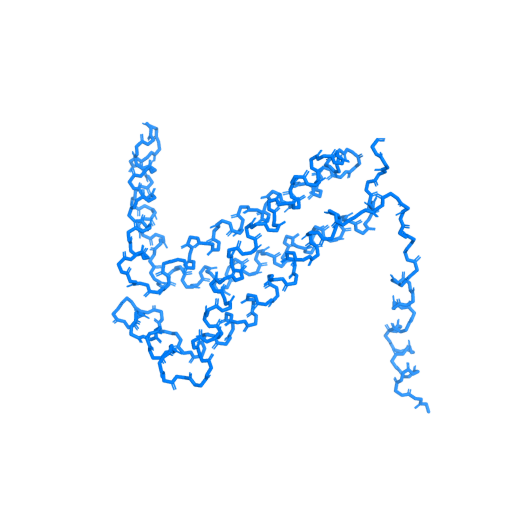650 C CA . LYS A 1 198 ? 2.586 -7.448 -18.269 1.00 94.44 198 LYS A CA 1
ATOM 1651 C C . LYS A 1 198 ? 3.625 -6.660 -19.071 1.00 94.44 198 LYS A C 1
ATOM 1653 O O . LYS A 1 198 ? 4.218 -7.217 -19.995 1.00 94.44 198 LYS A O 1
ATOM 1658 N N . MET A 1 199 ? 3.877 -5.400 -18.719 1.00 94.25 199 MET A N 1
ATOM 1659 C CA . MET A 1 199 ? 4.858 -4.562 -19.412 1.00 94.25 199 MET A CA 1
ATOM 1660 C C . MET A 1 199 ? 6.301 -4.926 -19.081 1.00 94.25 199 MET A C 1
ATOM 1662 O O . MET A 1 199 ? 7.107 -5.031 -20.007 1.00 94.25 199 MET A O 1
ATOM 1666 N N . VAL A 1 200 ? 6.616 -5.211 -17.813 1.00 93.00 200 VAL A N 1
ATOM 1667 C CA . VAL A 1 200 ? 7.935 -5.745 -17.424 1.00 93.00 200 VAL A CA 1
ATOM 1668 C C . VAL A 1 200 ? 8.253 -7.013 -18.217 1.00 93.00 200 VAL A C 1
ATOM 1670 O O . VAL A 1 200 ? 9.341 -7.155 -18.768 1.00 93.00 200 VAL A O 1
ATOM 1673 N N . ARG A 1 201 ? 7.278 -7.917 -18.354 1.00 89.75 201 ARG A N 1
ATOM 1674 C CA . ARG A 1 201 ? 7.446 -9.161 -19.111 1.00 89.75 201 ARG A CA 1
ATOM 1675 C C . ARG A 1 201 ? 7.583 -8.937 -20.618 1.00 89.75 201 ARG A C 1
ATOM 1677 O O . ARG A 1 201 ? 8.282 -9.702 -21.272 1.00 89.75 201 ARG A O 1
ATOM 1684 N N . ARG A 1 202 ? 6.917 -7.919 -21.171 1.00 90.12 202 ARG A N 1
ATOM 1685 C CA . ARG A 1 202 ? 6.978 -7.589 -22.602 1.00 90.12 202 ARG A CA 1
ATOM 1686 C C . ARG A 1 202 ? 8.313 -6.962 -23.001 1.00 90.12 202 ARG A C 1
ATOM 1688 O O . ARG A 1 202 ? 8.827 -7.292 -24.062 1.00 90.12 202 ARG A O 1
ATOM 1695 N N . HIS A 1 203 ? 8.839 -6.042 -22.194 1.00 90.06 203 HIS A N 1
ATOM 1696 C CA . HIS A 1 203 ? 10.018 -5.240 -22.551 1.00 90.06 203 HIS A CA 1
ATOM 1697 C C . HIS A 1 203 ? 11.315 -5.694 -21.871 1.00 90.06 203 HIS A C 1
ATOM 1699 O O . HIS A 1 203 ? 12.385 -5.204 -22.228 1.00 90.06 203 HIS A O 1
ATOM 1705 N N . GLY A 1 204 ? 11.234 -6.615 -20.906 1.00 87.12 204 GLY A N 1
ATOM 1706 C CA . GLY A 1 204 ? 12.388 -7.092 -20.152 1.00 87.12 204 GLY A CA 1
ATOM 1707 C C . GLY A 1 204 ? 13.017 -6.022 -19.253 1.00 87.12 204 GLY A C 1
ATOM 1708 O O . GLY A 1 204 ? 12.543 -4.886 -19.140 1.00 87.12 204 GLY A O 1
ATOM 1709 N N . ILE A 1 205 ? 14.107 -6.412 -18.594 1.00 87.31 205 ILE A N 1
ATOM 1710 C CA . ILE A 1 205 ? 14.895 -5.532 -17.722 1.00 87.31 205 ILE A CA 1
ATOM 1711 C C . ILE A 1 205 ? 15.651 -4.504 -18.585 1.00 87.31 205 ILE A C 1
ATOM 1713 O O . ILE A 1 205 ? 15.982 -4.774 -19.741 1.00 87.31 205 ILE A O 1
ATOM 1717 N N . SER A 1 206 ? 15.894 -3.302 -18.052 1.00 85.44 206 SER A N 1
ATOM 1718 C CA . SER A 1 206 ? 16.731 -2.303 -18.725 1.00 85.44 206 SER A CA 1
ATOM 1719 C C . SER A 1 206 ? 18.144 -2.833 -18.988 1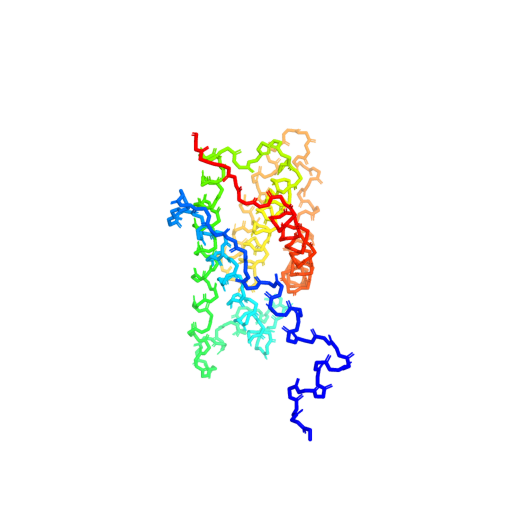.00 85.44 206 SER A C 1
ATOM 1721 O O . SER A 1 206 ? 18.623 -3.723 -18.283 1.00 85.44 206 SER A O 1
ATOM 1723 N N . GLY A 1 207 ? 18.808 -2.292 -20.013 1.00 82.38 207 GLY A N 1
ATOM 1724 C CA . GLY A 1 207 ? 20.223 -2.569 -20.268 1.00 82.38 207 GLY A CA 1
ATOM 1725 C C . GLY A 1 207 ? 21.128 -2.050 -19.141 1.00 82.38 207 GLY A C 1
ATOM 1726 O O . GLY A 1 207 ? 20.626 -1.420 -18.203 1.00 82.38 207 GLY A O 1
ATOM 1727 N N . PRO A 1 208 ? 22.440 -2.330 -19.210 1.00 76.75 208 PRO A N 1
ATOM 1728 C CA . PRO A 1 208 ? 23.405 -1.694 -18.319 1.00 76.75 208 PRO A CA 1
ATOM 1729 C C . PRO A 1 208 ? 23.369 -0.165 -18.489 1.00 76.75 208 PRO A C 1
ATOM 1731 O O . PRO A 1 208 ? 22.843 0.332 -19.489 1.00 76.75 208 PRO A O 1
ATOM 1734 N N . LEU A 1 209 ? 23.885 0.546 -17.481 1.00 71.88 209 LEU A N 1
ATOM 1735 C CA . LEU A 1 209 ? 24.033 2.007 -17.498 1.00 71.88 209 LEU A CA 1
ATOM 1736 C C . LEU A 1 209 ? 24.811 2.502 -18.721 1.00 71.88 209 LEU A C 1
ATOM 1738 O O . LEU A 1 209 ? 25.776 1.808 -19.115 1.00 71.88 209 LEU A O 1
#